Protein 9EZU (pdb70)

InterPro domains:
  IPR003598 Immunoglobulin subtype 2 [SM00408] (156-218)
  IPR003599 Immunoglobulin domain subtype [SM00409] (26-136)
  IPR003599 Immunoglobulin domain subtype [SM00409] (150-231)
  IPR007110 Immunoglobulin-like domain [PS50835] (21-131)
  IPR007110 Immunoglobulin-like domain [PS50835] (143-226)
  IPR013106 Immunoglobulin V-set domain [PF07686] (25-135)
  IPR013106 Immunoglobulin V-set domain [SM00406] (36-115)
  IPR013783 Immunoglobulin-like fold [G3DSA:2.60.40.10] (15-137)
  IPR013783 Immunoglobulin-like fold [G3DSA:2.60.40.10] (152-238)
  IPR036179 Immunoglobulin-like domain superfamily [SSF48726] (23-136)
  IPR036179 Immunoglobulin-like domain superfamily [SSF48726] (143-223)
  IPR039939 V-set and immunoglobulin domain-containing protein 4 [PTHR15466] (1-389)
  IPR039944 VSIG4, immunoglobulin variable (IgV)-like domain [cd16089] (21-137)

Sequence (246 aa):
RPILEVPESVTGPWKKGDVNLPCTYDPLQGYTQVLVKWLVQRRGSSDPVTIFLRDSSGDHIQQQAKYQGRLHHVSHKVPGDVSLQLSTLEMMDDRRSHYTCEVTWQTPDGNQVVRDKIITELRRVQQKQQVQLVESGGGLVQAGGSLRLSCAASGRTFSSYGMGWFRQAPGKEREEFVAAIGPFGYETYYADSVKGRFTISRDDNAKNTVYLQMNSLKKPEDTAVYYCAAGRWNRRYGFEDQDNFDYWGQGTQVTVSSAAA

B-factor: mean 20.05, std 13.1, range [8.17, 149.26]

Secondary structure (P-SEA, 3-state):
ccbbbbcccccccccccccbbbbbbbcccccccbbbbbbbcccbbbbcccccccccccccccccccbbbbccccccbbbbbcccccccbbbbbbbbbbbccccbbbbbbbbbbbbbcc/cbbbbbcccccccccbbbbbbbbbcccccccbbbbbbbbccccccccccccccccbbbbbcccccccbbbbbbccccbbbbbccccccccccbbbbbccccccccccccccccccccbbbbbbbcccc

Organism: Homo sapiens (NCBI:txid9606)

GO terms:
  GO:0005515 protein binding (F, IPI)
  GO:0001851 complement component C3b binding (F, IPI)
  GO:0032991 protein-containing complex (C, IPI)
  GO:0045957 negative regulation of complement activation, alternative pathway (P, IPI)

Radius of gyration: 20.17 Å; Cα contacts (8 Å, |Δi|>4): 663; chains: 2; bounding box: 55×33×58 Å

Solvent-accessible surface area: 11687 Å² total; per-residue (Å²): 177,5,39,0,95,7,48,64,42,19,58,2,76,129,91,20,97,15,68,0,44,0,48,19,118,83,42,180,23,63,85,64,48,51,0,56,0,4,0,18,105,62,53,85,24,45,33,0,4,30,30,43,129,84,30,73,70,46,80,67,96,64,1,120,60,22,8,122,6,30,128,177,90,112,5,41,4,6,0,59,1,34,69,0,48,89,89,0,109,22,42,0,2,0,8,0,7,4,66,23,125,125,41,86,96,24,32,31,1,5,3,0,63,0,86,1,95,121,206,37,106,9,64,8,59,37,31,31,99,23,83,40,62,27,54,27,140,0,18,0,46,7,54,51,102,91,4,41,33,6,0,5,0,0,0,17,56,36,125,85,139,152,66,86,17,0,0,0,15,2,12,25,33,222,45,61,55,46,21,126,64,0,108,87,37,5,74,4,48,50,56,60,97,132,39,18,2,44,0,58,0,60,60,2,78,72,128,0,49,5,40,0,41,0,0,0,0,30,0,1,73,76,12,27,98,20,54,80,1,9,70,54,71,8,114,11,21,90,0,51,7,31,96,68,81,90

Foldseek 3Di:
DWAWDWDQEDEDEAQFKDKTWIFTDDDPQWAWAKKFKFFDDDPDTHTQWIQGPVGIDGDDVVQPPFWDFDDPDPGTGMIMGGGDHQVVFTKMKIKIWTAGPVGDIDMYMDIYTYGYHD/DWAWAKDWADEAAAQAKIKIKIQIDDDQQLQKKKFKWWAAPPGDIFGAKIAFNDDTDIDGDPVQPPAWDWDDDRVRNMIMIIGGNDDQVVWTWMKMFIANDGHDDRGPPVRTDHMHDTDTHGYHNDHD

Structure (mmCIF, N/CA/C/O backbone):
data_9EZU
#
_entry.id   9EZU
#
_cell.length_a   50.651
_cell.length_b   51.404
_cell.length_c   89.649
_cell.angle_alpha   90.000
_cell.angle_beta   90.000
_cell.angle_gamma   90.000
#
_symmetry.space_group_name_H-M   'P 21 21 21'
#
loop_
_entity.id
_entity.type
_entity.pdbx_description
1 polymer 'V-set and immunoglobulin domain-containing protein 4'
2 polymer 'single-domain antibody VHH_h1'
3 non-polymer 'SULFATE ION'
4 water water
#
loop_
_atom_site.group_PDB
_atom_site.id
_atom_site.type_symbol
_atom_site.label_atom_id
_atom_site.label_alt_id
_atom_site.label_comp_id
_atom_site.label_asym_id
_atom_site.label_entity_id
_atom_site.label_seq_id
_atom_site.pdbx_PDB_ins_code
_atom_site.Cartn_x
_atom_site.Cartn_y
_atom_site.Cartn_z
_atom_site.occupancy
_atom_site.B_iso_or_equiv
_atom_site.auth_seq_id
_atom_site.auth_comp_id
_atom_site.auth_asym_id
_atom_site.auth_atom_id
_atom_site.pdbx_PDB_model_num
ATOM 1 N N . ARG A 1 1 ? -11.46754 -27.35645 12.40201 1.000 17.55446 1 ARG A N 1
ATOM 2 C CA . ARG A 1 1 ? -10.83296 -27.97432 11.22207 1.000 18.01745 1 ARG A CA 1
ATOM 3 C C . ARG A 1 1 ? -11.23408 -27.20781 9.98834 1.000 17.47840 1 ARG A C 1
ATOM 4 O O . ARG A 1 1 ? -12.28696 -26.55354 9.97417 1.000 17.39789 1 ARG A O 1
ATOM 12 N N . PRO A 1 2 ? -10.41403 -27.28251 8.93495 1.000 15.89497 2 PRO A N 1
ATOM 13 C CA . PRO A 1 2 ? -9.07703 -27.88651 8.88092 1.000 15.63785 2 PRO A CA 1
ATOM 14 C C . PRO A 1 2 ? -8.07938 -27.04676 9.62584 1.000 14.17021 2 PRO A C 1
ATOM 15 O O . PRO A 1 2 ? -8.31037 -25.87864 9.88980 1.000 15.81152 2 PRO A O 1
ATOM 19 N N . ILE A 1 3 ? -6.95123 -27.65586 9.97774 1.000 13.31829 3 ILE A N 1
ATOM 20 C CA . ILE A 1 3 ? -5.83634 -26.91441 10.54000 1.000 14.73968 3 ILE A CA 1
ATOM 21 C C . ILE A 1 3 ? -4.56392 -27.40010 9.85380 1.000 12.92650 3 ILE A C 1
ATOM 22 O O . ILE A 1 3 ? -4.48382 -28.51104 9.33701 1.000 14.79402 3 ILE A O 1
ATOM 27 N N . LEU A 1 4 ? -3.57749 -26.54942 9.83417 1.000 10.41948 4 LEU A N 1
ATOM 28 C CA . LEU A 1 4 ? -2.25764 -26.85180 9.27192 1.000 9.77092 4 LEU A CA 1
ATOM 29 C C . LEU A 1 4 ? -1.34349 -27.38659 10.36142 1.000 9.93280 4 LEU A C 1
ATOM 30 O O . LEU A 1 4 ? -1.40600 -26.94274 11.52032 1.000 12.16288 4 LEU A O 1
ATOM 35 N N . GLU A 1 5 ? -0.44310 -28.28465 9.97942 1.000 9.85252 5 GLU A N 1
ATOM 36 C CA . GLU A 1 5 ? 0.57616 -28.83649 10.86058 1.000 11.02699 5 GLU A CA 1
ATOM 37 C C . GLU A 1 5 ? 1.92245 -28.32934 10.37973 1.000 9.99210 5 GLU A C 1
ATOM 38 O O . GLU A 1 5 ? 2.39375 -28.71727 9.29805 1.000 10.51707 5 GLU A O 1
ATOM 44 N N . VAL A 1 6 ? 2.50713 -27.43332 11.15548 1.000 9.93169 6 VAL A N 1
ATOM 45 C CA . VAL A 1 6 ? 3.72501 -26.71276 10.81906 1.000 10.49520 6 VAL A CA 1
ATOM 46 C C . VAL A 1 6 ? 4.52178 -26.62518 12.11018 1.000 10.55410 6 VAL A C 1
ATOM 47 O O . VAL A 1 6 ? 3.96094 -26.19980 13.12690 1.000 11.57130 6 VAL A O 1
ATOM 51 N N . PRO A 1 7 ? 5.80282 -26.96804 12.13193 1.000 11.42439 7 PRO A N 1
ATOM 52 C CA . PRO A 1 7 ? 6.56522 -26.89993 13.39202 1.000 11.45056 7 PRO A CA 1
ATOM 53 C C . PRO A 1 7 ? 6.81869 -25.46236 13.83239 1.000 11.03968 7 PRO A C 1
ATOM 54 O O . PRO A 1 7 ? 6.88312 -24.55278 13.02244 1.000 11.07822 7 PRO A O 1
ATOM 58 N N . GLU A 1 8 ? 7.00683 -25.25949 15.13640 1.000 11.75566 8 GLU A N 1
ATOM 59 C CA . GLU A 1 8 ? 7.28207 -23.91699 15.63093 1.000 12.43895 8 GLU A CA 1
ATOM 60 C C . GLU A 1 8 ? 8.58189 -23.37207 15.07004 1.000 11.61007 8 GLU A C 1
ATOM 61 O O . GLU A 1 8 ? 8.68671 -22.16261 14.80473 1.000 11.35763 8 GLU A O 1
ATOM 67 N N . SER A 1 9 ? 9.59037 -24.21429 14.88905 1.000 10.96945 9 SER A N 1
ATOM 68 C CA . SER A 1 9 ? 10.84371 -23.72286 14.32210 1.000 12.04950 9 SER A CA 1
ATOM 69 C C . SER A 1 9 ? 11.56547 -24.83486 13.59013 1.000 11.75698 9 SER A C 1
ATOM 70 O O . SER A 1 9 ? 11.37704 -26.01645 13.88293 1.000 12.66437 9 SER A O 1
ATOM 73 N N . VAL A 1 10 ? 12.42513 -24.41986 12.66187 1.000 11.50547 10 VAL A N 1
ATOM 74 C CA . VAL A 1 10 ? 13.23334 -25.30567 11.83950 1.000 12.33918 10 VAL A CA 1
ATOM 75 C C . VAL A 1 10 ? 14.61247 -24.68396 11.71333 1.000 12.45706 10 VAL A C 1
ATOM 76 O O . VAL A 1 10 ? 14.75944 -23.46508 11.78758 1.000 12.97253 10 VAL A O 1
ATOM 80 N N . THR A 1 11 ? 15.61226 -25.51269 11.48411 1.000 12.51690 11 THR A N 1
ATOM 81 C CA . THR A 1 11 ? 16.96722 -25.04889 11.21931 1.000 13.19162 11 THR A CA 1
ATOM 82 C C . THR A 1 11 ? 17.43152 -25.54009 9.84975 1.000 12.57115 11 THR A C 1
ATOM 83 O O . THR A 1 11 ? 17.13642 -26.66951 9.43012 1.000 13.68999 11 THR A O 1
ATOM 87 N N . GLY A 1 12 ? 18.21467 -24.70626 9.16726 1.000 13.40869 12 GLY A N 1
ATOM 88 C CA . GLY A 1 12 ? 18.90435 -25.15802 7.98309 1.000 15.44857 12 GLY A CA 1
ATOM 89 C C . GLY A 1 12 ? 20.32435 -24.63094 7.99853 1.000 15.88958 12 GLY A C 1
ATOM 90 O O . GLY A 1 12 ? 20.59610 -23.58108 8.56870 1.000 15.11014 12 GLY A O 1
ATOM 91 N N . PRO A 1 13 ? 21.26728 -25.34029 7.38201 1.000 17.42078 13 PRO A N 1
ATOM 92 C CA . PRO A 1 13 ? 22.65150 -24.85190 7.33482 1.000 18.11629 13 PRO A CA 1
ATOM 93 C C . PRO A 1 13 ? 22.83983 -23.76536 6.28932 1.000 16.68499 13 PRO A C 1
ATOM 94 O O . PRO A 1 13 ? 22.26612 -23.81851 5.19788 1.000 15.57873 13 PRO A O 1
ATOM 98 N N . TRP A 1 14 ? 23.69940 -22.80999 6.61072 1.000 17.50225 14 TRP A N 1
ATOM 99 C CA . TRP A 1 14 ? 24.02810 -21.73794 5.68779 1.000 17.53949 14 TRP A CA 1
ATOM 100 C C . TRP A 1 14 ? 24.51882 -22.33894 4.37706 1.000 16.90584 14 TRP A C 1
ATOM 101 O O . TRP A 1 14 ? 25.34971 -23.24877 4.38517 1.000 17.55092 14 TRP A O 1
ATOM 112 N N A LYS A 1 15 ? 23.97929 -21.84827 3.26252 0.443 15.83245 15 LYS A N 1
ATOM 113 N N B LYS A 1 15 ? 23.96865 -21.85934 3.26382 0.557 16.06311 15 LYS A N 1
ATOM 114 C CA A LYS A 1 15 ? 24.25498 -22.29952 1.89841 0.443 15.84746 15 LYS A CA 1
ATOM 115 C CA B LYS A 1 15 ? 24.25828 -22.31550 1.90299 0.557 16.56701 15 LYS A CA 1
ATOM 116 C C A LYS A 1 15 ? 23.68135 -23.66658 1.56623 0.443 15.42485 15 LYS A C 1
ATOM 117 C C B LYS A 1 15 ? 23.78064 -23.72810 1.60362 0.557 16.14701 15 LYS A C 1
ATOM 118 O O A LYS A 1 15 ? 23.82414 -24.11898 0.41419 0.443 15.49935 15 LYS A O 1
ATOM 119 O O B LYS A 1 15 ? 24.10008 -24.27682 0.53252 0.557 17.02054 15 LYS A O 1
ATOM 130 N N . GLY A 1 16 ? 22.99564 -24.31129 2.50071 1.000 15.33139 16 GLY A N 1
ATOM 131 C CA . GLY A 1 16 ? 22.37810 -25.59246 2.26875 1.000 15.17460 16 GLY A CA 1
ATOM 132 C C . GLY A 1 16 ? 20.88496 -25.45034 2.11856 1.000 14.54154 16 GLY A C 1
ATOM 133 O O . GLY A 1 16 ? 20.37291 -24.40976 1.68771 1.000 14.28925 16 GLY A O 1
ATOM 134 N N . ASP A 1 17 ? 20.19749 -26.52854 2.41983 1.000 14.84411 17 ASP A N 1
ATOM 135 C CA . ASP A 1 17 ? 18.78705 -26.66526 2.10080 1.000 16.36597 17 ASP A CA 1
ATOM 136 C C . ASP A 1 17 ? 17.99293 -26.88516 3.38444 1.000 15.16351 17 ASP A C 1
ATOM 137 O O . ASP A 1 17 ? 18.53296 -27.36190 4.39931 1.000 15.64958 17 ASP A O 1
ATOM 142 N N . VAL A 1 18 ? 16.70425 -26.54582 3.33012 1.000 13.18945 18 VAL A N 1
ATOM 143 C CA . VAL A 1 18 ? 15.80464 -26.85491 4.44300 1.000 12.28999 18 VAL A CA 1
ATOM 144 C C . VAL A 1 18 ? 14.40459 -27.05763 3.89829 1.000 11.55065 18 VAL A C 1
ATOM 145 O O . VAL A 1 18 ? 14.01057 -26.45305 2.88435 1.000 12.69413 18 VAL A O 1
ATOM 149 N N . ASN A 1 19 ? 13.64285 -27.88912 4.60900 1.000 10.87648 19 ASN A N 1
ATOM 150 C CA . ASN A 1 19 ? 12.22852 -28.08022 4.37773 1.000 11.28385 19 ASN A CA 1
ATOM 151 C C . ASN A 1 19 ? 11.43438 -27.46063 5.52592 1.000 10.47162 19 ASN A C 1
ATOM 152 O O . ASN A 1 19 ? 11.74744 -27.69623 6.70275 1.000 11.10199 19 ASN A O 1
ATOM 157 N N . LEU A 1 20 ? 10.39880 -26.68188 5.17445 1.000 10.27474 20 LEU A N 1
ATOM 158 C CA . LEU A 1 20 ? 9.46890 -26.10423 6.15289 1.000 10.22541 20 LEU A CA 1
ATOM 159 C C . LEU A 1 20 ? 8.18270 -26.91442 5.99009 1.000 9.90126 20 LEU A C 1
ATOM 160 O O . LEU A 1 20 ? 7.41698 -26.68529 5.03270 1.000 9.87387 20 LEU A O 1
ATOM 165 N N . PRO A 1 21 ? 7.89839 -27.85949 6.88035 1.000 10.47378 21 PRO A N 1
ATOM 166 C CA . PRO A 1 21 ? 6.69215 -28.69445 6.71041 1.000 10.74836 21 PRO A CA 1
ATOM 167 C C . PRO A 1 21 ? 5.42056 -27.87226 6.82034 1.000 9.86043 21 PRO A C 1
ATOM 168 O O . PRO A 1 21 ? 5.29523 -27.00621 7.67583 1.000 10.19757 21 PRO A O 1
ATOM 172 N N . CYS A 1 22 ? 4.46700 -28.21437 5.96603 1.000 10.10843 22 CYS A N 1
ATOM 173 C CA . CYS A 1 22 ? 3.11860 -27.67748 6.09957 1.000 9.80417 22 CYS A CA 1
ATOM 174 C C . CYS A 1 22 ? 2.16560 -28.71640 5.51193 1.000 9.93475 22 CYS A C 1
ATOM 175 O O . CYS A 1 22 ? 2.11150 -28.91447 4.28188 1.000 10.58964 22 CYS A O 1
ATOM 178 N N . THR A 1 23 ? 1.45316 -29.40540 6.39734 1.000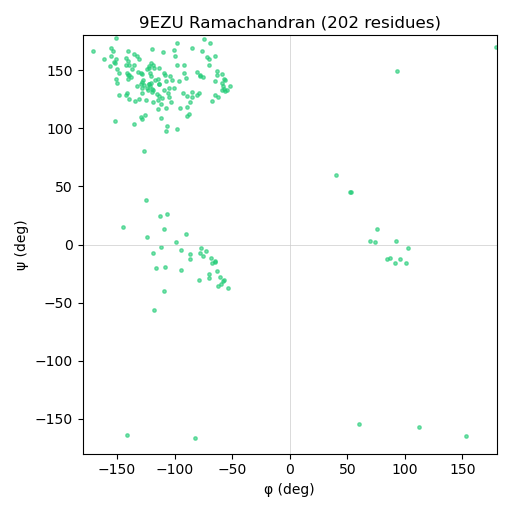 9.90348 23 THR A N 1
ATOM 179 C CA . THR A 1 23 ? 0.58215 -30.47816 6.00147 1.000 10.39072 23 THR A CA 1
ATOM 180 C C . THR A 1 23 ? -0.77820 -30.32466 6.63783 1.000 10.45709 23 THR A C 1
ATOM 181 O O . THR A 1 23 ? -0.93953 -29.62421 7.64667 1.000 10.69092 23 THR A O 1
ATOM 185 N N . TYR A 1 24 ? -1.76459 -30.98284 6.03026 1.000 10.36766 24 TYR A N 1
ATOM 186 C CA . TYR A 1 24 ? -3.11634 -30.98194 6.57782 1.000 10.81382 24 TYR A CA 1
ATOM 187 C C . TYR A 1 24 ? -3.83748 -32.22026 6.08943 1.000 12.15719 24 TYR A C 1
ATOM 188 O O . TYR A 1 24 ? -3.44690 -32.81551 5.08905 1.000 12.76358 24 TYR A O 1
ATOM 197 N N . ASP A 1 25 ? -4.92205 -32.54420 6.77204 1.000 13.68923 25 ASP A N 1
ATOM 198 C CA . ASP A 1 25 ? -5.75687 -33.66471 6.36044 1.000 16.51740 25 ASP A CA 1
ATOM 199 C C . ASP A 1 25 ? -6.81636 -33.18430 5.39139 1.000 16.03965 25 ASP A C 1
ATOM 200 O O . ASP A 1 25 ? -7.65131 -32.34508 5.76934 1.000 16.38953 25 ASP A O 1
ATOM 205 N N . PRO A 1 26 ? -6.82718 -33.67324 4.14839 1.000 16.03735 26 PRO A N 1
ATOM 206 C CA . PRO A 1 26 ? -7.87422 -33.24409 3.21994 1.000 17.13422 26 PRO A CA 1
ATOM 207 C C . PRO A 1 26 ? -9.25158 -33.57540 3.78240 1.000 17.93385 26 PRO A C 1
ATOM 208 O O . PRO A 1 26 ? -9.45294 -34.57511 4.47778 1.000 19.06879 26 PRO A O 1
ATOM 212 N N . LEU A 1 27 ? -10.21196 -32.70698 3.47367 1.000 18.13119 27 LEU A N 1
ATOM 213 C CA . LEU A 1 27 ? -11.57146 -32.77318 3.98069 1.000 19.86201 27 LEU A CA 1
ATOM 214 C C . LEU A 1 27 ? -12.52619 -32.80311 2.80692 1.000 19.47404 27 LEU A C 1
ATOM 215 O O . LEU A 1 27 ? -12.37870 -32.01624 1.86931 1.000 18.68969 27 LEU A O 1
ATOM 220 N N . GLN A 1 28 ? -13.50913 -33.68951 2.87350 1.000 21.05311 28 GLN A N 1
ATOM 221 C CA . GLN A 1 28 ? -14.47487 -33.80083 1.79584 1.000 22.11265 28 GLN A CA 1
ATOM 222 C C . GLN A 1 28 ? -15.14572 -32.46168 1.54587 1.000 22.12228 28 GLN A C 1
ATOM 223 O O . GLN A 1 28 ? -15.55372 -31.78559 2.49062 1.000 22.66270 28 GLN A O 1
ATOM 229 N N . GLY A 1 29 ? -15.20992 -32.07275 0.27555 1.000 21.62707 29 GLY A N 1
ATOM 230 C CA . GLY A 1 29 ? -15.84349 -30.84069 -0.13293 1.000 21.63187 29 GLY A CA 1
ATOM 231 C C . GLY A 1 29 ? -14.94715 -29.62477 -0.11206 1.000 20.36686 29 GLY A C 1
ATOM 232 O O . GLY A 1 29 ? -15.33971 -28.58760 -0.66227 1.000 21.71064 29 GLY A O 1
ATOM 233 N N . TYR A 1 30 ? -13.75512 -29.71550 0.47779 1.000 17.40610 30 TYR A N 1
ATOM 234 C CA . TYR A 1 30 ? -12.85387 -28.57133 0.61904 1.000 15.79505 30 TYR A CA 1
ATOM 235 C C . TYR A 1 30 ? -11.85046 -28.65923 -0.51561 1.000 14.60979 30 TYR A C 1
ATOM 236 O O . TYR A 1 30 ? -10.85824 -29.39035 -0.42818 1.000 15.84913 30 TYR A O 1
ATOM 245 N N . THR A 1 31 ? -12.08139 -27.89607 -1.57555 1.000 14.11471 31 THR A N 1
ATOM 246 C CA . THR A 1 31 ? -11.18113 -27.88455 -2.70903 1.000 13.19022 31 THR A CA 1
ATOM 247 C C . THR A 1 31 ? -10.08938 -26.86360 -2.44736 1.000 11.74893 31 THR A C 1
ATOM 248 O O . THR A 1 31 ? -10.38414 -25.68223 -2.23523 1.000 11.79622 31 THR A O 1
ATOM 252 N N . GLN A 1 32 ? -8.82581 -27.27581 -2.47532 1.000 11.84984 32 GLN A N 1
ATOM 253 C CA . GLN A 1 32 ? -7.72874 -26.32477 -2.31887 1.000 11.28120 32 GLN A CA 1
ATOM 254 C C . GLN A 1 32 ? -7.71267 -25.41842 -3.53889 1.000 11.40433 32 GLN A C 1
ATOM 255 O O . GLN A 1 32 ? -7.60506 -25.90298 -4.67443 1.000 13.46940 32 GLN A O 1
ATOM 261 N N . VAL A 1 33 ? -7.80943 -24.10726 -3.31515 1.000 11.15065 33 VAL A N 1
ATOM 262 C CA . VAL A 1 33 ? -7.79834 -23.14109 -4.40610 1.000 11.95689 33 VAL A CA 1
ATOM 263 C C . VAL A 1 33 ? -6.60543 -22.19974 -4.37077 1.000 12.04698 33 VAL A C 1
ATOM 264 O O . VAL A 1 33 ? -6.31787 -21.55193 -5.39132 1.000 14.16540 33 VAL A O 1
ATOM 268 N N . LEU A 1 34 ? -5.92553 -22.02701 -3.24161 1.000 11.28711 34 LEU A N 1
ATOM 269 C CA . LEU A 1 34 ? -4.76551 -21.15696 -3.17717 1.000 11.98664 34 LEU A CA 1
ATOM 270 C C . LEU A 1 34 ? -3.83404 -21.69502 -2.09556 1.000 10.87874 34 LEU A C 1
ATOM 271 O O . LEU A 1 34 ? -4.28718 -22.15301 -1.03746 1.000 11.29676 34 LEU A O 1
ATOM 276 N N . VAL A 1 35 ? -2.54310 -21.60892 -2.35626 1.000 10.43231 35 VAL A N 1
ATOM 277 C CA . VAL A 1 35 ? -1.52340 -21.77196 -1.31924 1.000 10.64105 35 VAL A CA 1
ATOM 278 C C . VAL A 1 35 ? -0.61083 -20.57518 -1.42332 1.000 10.28130 35 VAL A C 1
ATOM 279 O O . VAL A 1 35 ? -0.17269 -20.21469 -2.53544 1.000 11.14180 35 VAL A O 1
ATOM 283 N N . LYS A 1 36 ? -0.27449 -19.98206 -0.29051 1.000 9.41975 36 LYS A N 1
ATOM 284 C CA . LYS A 1 36 ? 0.77976 -19.00176 -0.22139 1.000 10.11848 36 LYS A CA 1
ATOM 285 C C . LYS A 1 36 ? 1.75637 -19.37962 0.86657 1.000 9.38561 36 LYS A C 1
ATOM 286 O O . LYS A 1 36 ? 1.37196 -19.89085 1.92596 1.000 10.62183 36 LYS A O 1
ATOM 292 N N . TRP A 1 37 ? 3.02360 -19.04624 0.63309 1.000 8.84772 37 TRP A N 1
ATOM 293 C CA . TRP A 1 37 ? 3.98247 -18.93649 1.70125 1.000 8.87808 37 TRP A CA 1
ATOM 294 C C . TRP A 1 37 ? 4.36444 -17.47058 1.79218 1.000 8.43961 37 TRP A C 1
ATOM 295 O O . TRP A 1 37 ? 4.56739 -16.80834 0.76847 1.000 9.30020 37 TRP A O 1
ATOM 306 N N . LEU A 1 38 ? 4.46732 -16.97715 3.02339 1.000 8.52708 38 LEU A N 1
ATOM 307 C CA . LEU A 1 38 ? 4.72087 -15.56985 3.28267 1.000 8.89765 38 LEU A CA 1
ATOM 308 C C . LEU A 1 38 ? 5.89380 -15.42664 4.24621 1.000 8.87217 38 LEU A C 1
ATOM 309 O O . LEU A 1 38 ? 6.11683 -16.29016 5.10620 1.000 10.99184 38 LEU A O 1
ATOM 314 N N . VAL A 1 39 ? 6.66138 -14.35604 4.09200 1.000 9.53587 39 VAL A N 1
ATOM 315 C CA . VAL A 1 39 ? 7.71913 -14.01799 5.02964 1.000 10.03936 39 VAL A CA 1
ATOM 316 C C . VAL A 1 39 ? 7.26876 -12.80780 5.82841 1.000 9.41981 39 VAL A C 1
ATOM 317 O O . VAL A 1 39 ? 6.65699 -11.87523 5.28922 1.000 10.47082 39 VAL A O 1
ATOM 321 N N . GLN A 1 40 ? 7.56742 -12.80072 7.12713 1.000 10.06472 40 GLN A N 1
ATOM 322 C CA . GLN A 1 40 ? 7.07056 -11.72935 7.96644 1.000 11.02740 40 GLN A CA 1
ATOM 323 C C . GLN A 1 40 ? 8.01795 -10.54435 7.92184 1.000 12.86614 40 GLN A C 1
ATOM 324 O O . GLN A 1 40 ? 9.20663 -10.68062 8.21213 1.000 14.43613 40 GLN A O 1
ATOM 330 N N A ARG A 1 41 ? 7.48992 -9.37249 7.55210 0.543 12.53363 41 ARG A N 1
ATOM 331 N N B ARG A 1 41 ? 7.48115 -9.37606 7.57502 0.457 13.31420 41 ARG A N 1
ATOM 332 C CA A ARG A 1 41 ? 8.24389 -8.10291 7.53608 0.543 13.51481 41 ARG A CA 1
ATOM 333 C CA B ARG A 1 41 ? 8.25829 -8.13170 7.54375 0.457 14.91282 41 ARG A CA 1
ATOM 334 C C A ARG A 1 41 ? 7.54722 -7.19721 8.54410 0.543 14.52788 41 ARG A C 1
ATOM 335 C C B ARG A 1 41 ? 7.58113 -7.18149 8.52764 0.457 15.35896 41 ARG A C 1
ATOM 336 O O A ARG A 1 41 ? 6.59173 -6.49330 8.20398 0.543 14.50493 41 ARG A O 1
ATOM 337 O O B ARG A 1 41 ? 6.69269 -6.41359 8.15269 0.457 15.65486 41 ARG A O 1
ATOM 352 N N . GLY A 1 42 ? 7.98403 -7.26275 9.79269 1.000 15.47021 42 GLY A N 1
ATOM 353 C CA . GLY A 1 42 ? 7.32369 -6.47808 10.82028 1.000 15.75804 42 GLY A CA 1
ATOM 354 C C . GLY A 1 42 ? 5.87799 -6.91914 10.97620 1.000 15.41153 42 GLY A C 1
ATOM 355 O O . GLY A 1 42 ? 5.58125 -8.10156 11.21127 1.000 15.40881 42 GLY A O 1
ATOM 356 N N A SER A 1 43 ? 4.93524 -5.98858 10.82111 0.528 15.89239 43 SER A N 1
ATOM 357 N N B SER A 1 43 ? 4.96151 -5.96947 10.80651 0.472 15.90996 43 SER A N 1
ATOM 358 C CA A SER A 1 43 ? 3.52288 -6.31798 10.93747 0.528 16.67218 43 SER A CA 1
ATOM 359 C CA B SER A 1 43 ? 3.53311 -6.20938 10.91540 0.472 16.50543 43 SER A CA 1
ATOM 360 C C A SER A 1 43 ? 2.97387 -7.00964 9.69921 0.528 15.90768 43 SER A C 1
ATOM 361 C C B SER A 1 43 ? 2.92944 -6.78711 9.64138 0.472 16.19380 43 SER A C 1
ATOM 362 O O A SER A 1 43 ? 1.86568 -7.56931 9.76235 0.528 16.02247 43 SER A O 1
ATOM 363 O O B SER A 1 43 ? 1.71592 -7.02127 9.60136 0.472 16.85979 43 SER A O 1
ATOM 368 N N . ASP A 1 44 ? 3.71470 -6.98474 8.58626 1.000 15.66074 44 ASP A N 1
ATOM 369 C CA . ASP A 1 44 ? 3.14827 -7.39531 7.31175 1.000 16.55055 44 ASP A CA 1
ATOM 370 C C . ASP A 1 44 ? 3.69763 -8.72199 6.83908 1.000 14.45266 44 ASP A C 1
ATOM 371 O O . ASP A 1 44 ? 4.90921 -8.84489 6.59921 1.000 15.45310 44 ASP A O 1
ATOM 376 N N . PRO A 1 45 ? 2.83570 -9.70709 6.59832 1.000 13.01663 45 PRO A N 1
ATOM 377 C CA . PRO A 1 45 ? 3.27929 -10.89983 5.87043 1.000 12.15586 45 PRO A CA 1
ATOM 378 C C . PRO A 1 45 ? 3.33402 -10.60928 4.38298 1.000 12.52047 45 PRO A C 1
ATOM 379 O O . PRO A 1 45 ? 2.36717 -10.11260 3.80656 1.000 14.75050 45 PRO A O 1
ATOM 383 N N . VAL A 1 46 ? 4.46416 -10.95310 3.76451 1.000 10.44009 46 VAL A N 1
ATOM 384 C CA . VAL A 1 46 ? 4.71282 -10.65421 2.35809 1.000 10.46708 46 VAL A CA 1
ATOM 385 C C . VAL A 1 46 ? 4.79792 -11.97278 1.59770 1.000 9.97541 46 VAL A C 1
ATOM 386 O O . VAL A 1 46 ? 5.59725 -12.84718 1.92930 1.000 9.73859 46 VAL A O 1
ATOM 390 N N . THR A 1 47 ? 3.97505 -12.12217 0.55326 1.000 10.03578 47 THR A N 1
ATOM 391 C CA . THR A 1 47 ? 3.94508 -13.36852 -0.20628 1.000 9.56040 47 THR A CA 1
ATOM 392 C C . THR A 1 47 ? 5.27871 -13.59418 -0.90082 1.000 9.01401 47 THR A C 1
ATOM 393 O O . THR A 1 47 ? 5.76720 -12.74218 -1.64989 1.000 10.30022 47 THR A O 1
ATOM 397 N N . ILE A 1 48 ? 5.84932 -14.79548 -0.70837 1.000 9.21567 48 ILE A N 1
ATOM 398 C CA . ILE A 1 48 ? 7.04146 -15.21873 -1.44433 1.000 9.75247 48 ILE A CA 1
ATOM 399 C C . ILE A 1 48 ? 6.73259 -16.29307 -2.47021 1.000 9.90631 48 ILE A C 1
ATOM 400 O O . ILE A 1 48 ? 7.53367 -16.49709 -3.40225 1.000 10.45719 48 ILE A O 1
ATOM 405 N N . PHE A 1 49 ? 5.60909 -16.98809 -2.32416 1.000 10.41806 49 PHE A N 1
ATOM 406 C CA . PHE A 1 49 ? 5.24146 -18.08250 -3.20425 1.000 11.02778 49 PHE A CA 1
ATOM 407 C C . PHE A 1 49 ? 3.73121 -18.12763 -3.25740 1.000 10.57215 49 PHE A C 1
ATOM 408 O O . PHE A 1 49 ? 3.05503 -17.99322 -2.21991 1.000 10.24865 49 PHE A O 1
ATOM 416 N N . LEU A 1 50 ? 3.20402 -18.36791 -4.46646 1.000 10.84668 50 LEU A N 1
ATOM 417 C CA . LEU A 1 50 ? 1.78074 -18.56482 -4.72413 1.000 12.73940 50 LEU A CA 1
ATOM 418 C C . LEU A 1 50 ? 1.56429 -19.78871 -5.59337 1.000 11.93743 50 LEU A C 1
ATOM 419 O O . LEU A 1 50 ? 2.26885 -19.94853 -6.60668 1.000 12.82814 50 LEU A O 1
ATOM 424 N N . ARG A 1 51 ? 0.56591 -20.61060 -5.24636 1.000 11.18005 51 ARG A N 1
ATOM 425 C CA . ARG A 1 51 ? 0.07751 -21.68346 -6.10137 1.000 11.69161 51 ARG A CA 1
ATOM 426 C C . ARG A 1 51 ? -1.41251 -21.48014 -6.29116 1.000 12.71344 51 ARG A C 1
ATOM 427 O O . ARG A 1 51 ? -2.17028 -21.44146 -5.30441 1.000 13.15112 51 ARG A O 1
ATOM 435 N N . ASP A 1 52 ? -1.83329 -21.39819 -7.54445 1.000 13.90816 52 ASP A N 1
ATOM 436 C CA . ASP A 1 52 ? -3.24393 -21.33089 -7.86452 1.000 16.49719 52 ASP A CA 1
ATOM 437 C C . ASP A 1 52 ? -3.46976 -22.16786 -9.12258 1.000 16.96379 52 ASP A C 1
ATOM 438 O O . ASP A 1 52 ? -2.61377 -22.95669 -9.53701 1.000 15.23874 52 ASP A O 1
ATOM 443 N N . SER A 1 53 ? -4.62306 -21.97380 -9.76074 1.000 18.50971 53 SER A N 1
ATOM 444 C CA . SER A 1 53 ? -4.94327 -22.77766 -10.92749 1.000 20.74300 53 SER A CA 1
ATOM 445 C C . SER A 1 53 ? -4.04091 -22.46515 -12.12071 1.000 19.86480 53 SER A C 1
ATOM 446 O O . SER A 1 53 ? -4.06582 -23.22122 -13.11093 1.000 20.80742 53 SER A O 1
ATOM 449 N N . SER A 1 54 ? -3.26259 -21.38613 -12.07171 1.000 18.50921 54 SER A N 1
ATOM 450 C CA . SER A 1 54 ? -2.28241 -21.07949 -13.10754 1.000 18.19899 54 SER A CA 1
ATOM 451 C C . SER A 1 54 ? -0.93301 -21.74393 -12.87388 1.000 17.10599 54 SER A C 1
ATOM 452 O O . SER A 1 54 ? -0.03745 -21.61955 -13.72580 1.000 19.01414 54 SER A O 1
ATOM 455 N N . GLY A 1 55 ? -0.73284 -22.37465 -11.71925 1.000 15.37921 55 GLY A N 1
ATOM 456 C CA . GLY A 1 55 ? 0.53377 -22.99093 -11.38315 1.000 14.90619 55 GLY A CA 1
ATOM 457 C C . GLY A 1 55 ? 1.23941 -22.27757 -10.23709 1.000 12.93713 55 GLY A C 1
ATOM 458 O O . GLY A 1 55 ? 0.62228 -21.60087 -9.42253 1.000 13.34559 55 GLY A O 1
ATOM 459 N N . ASP A 1 56 ? 2.56962 -22.46397 -10.18152 1.000 13.27749 56 ASP A N 1
ATOM 460 C CA . ASP A 1 56 ? 3.40777 -21.99975 -9.07938 1.000 13.08358 56 ASP A CA 1
ATOM 461 C C . ASP A 1 56 ? 4.15731 -20.73869 -9.49188 1.000 13.06670 56 ASP A C 1
ATOM 462 O O . ASP A 1 56 ? 4.67978 -20.65441 -10.60985 1.000 14.28019 56 ASP A O 1
ATOM 467 N N . HIS A 1 57 ? 4.28454 -19.79402 -8.55348 1.000 12.50584 57 HIS A N 1
ATOM 468 C CA . HIS A 1 57 ? 4.91308 -18.50805 -8.80231 1.000 13.31642 57 HIS A CA 1
ATOM 469 C C . HIS A 1 57 ? 5.72818 -18.03730 -7.60855 1.000 12.62083 57 HIS A C 1
ATOM 470 O O . HIS A 1 57 ? 5.22569 -17.98474 -6.48106 1.000 13.96513 57 HIS A O 1
ATOM 477 N N . ILE A 1 58 ? 6.97150 -17.67311 -7.84711 1.000 12.39760 58 ILE A N 1
ATOM 478 C CA . ILE A 1 58 ? 7.80518 -17.07177 -6.81372 1.000 12.55649 58 ILE A CA 1
ATOM 479 C C . ILE A 1 58 ? 7.64607 -15.56046 -6.90405 1.000 13.33464 58 ILE A C 1
ATOM 480 O O . ILE A 1 58 ? 7.82480 -14.96226 -7.96919 1.000 16.01459 58 ILE A O 1
ATOM 485 N N A GLN A 1 59 ? 7.35389 -14.93032 -5.75771 0.721 11.57391 59 GLN A N 1
ATOM 486 N N B GLN A 1 59 ? 7.34168 -14.92333 -5.77049 0.279 13.00945 59 GLN A N 1
ATOM 487 C CA A GLN A 1 59 ? 6.81413 -13.57959 -5.68575 0.721 12.16118 59 GLN A CA 1
ATOM 488 C CA B GLN A 1 59 ? 6.85961 -13.54452 -5.76077 0.279 13.69032 59 GLN A CA 1
ATOM 489 C C A GLN A 1 59 ? 7.76636 -12.55247 -5.09320 0.721 12.61156 59 GLN A C 1
ATOM 490 C C B GLN A 1 59 ? 7.71336 -12.57349 -4.95580 0.279 12.95703 59 GLN A C 1
ATOM 491 O O A GLN A 1 59 ? 7.44109 -11.35429 -5.09553 0.721 13.41726 59 GLN A O 1
ATOM 492 O O B GLN A 1 59 ? 7.26509 -11.45300 -4.67157 0.279 12.87842 59 GLN A O 1
ATOM 503 N N . GLN A 1 60 ? 8.92508 -12.96728 -4.58685 1.000 12.63647 60 GLN A N 1
ATOM 504 C CA . GLN A 1 60 ? 9.97026 -12.05264 -4.12286 1.000 12.45126 60 GLN A CA 1
ATOM 505 C C . GLN A 1 60 ? 11.27603 -12.50278 -4.77367 1.000 12.49468 60 GLN A C 1
ATOM 506 O O . GLN A 1 60 ? 11.63249 -13.68748 -4.68874 1.000 12.06126 60 GLN A O 1
ATOM 512 N N . ALA A 1 61 ? 12.01766 -11.54851 -5.38171 1.000 13.27929 61 ALA A N 1
ATOM 513 C CA . ALA A 1 61 ? 13.16188 -11.88349 -6.22848 1.000 13.59450 61 ALA A CA 1
ATOM 514 C C . ALA A 1 61 ? 14.25547 -12.64845 -5.50330 1.000 12.61443 61 ALA A C 1
ATOM 515 O O . ALA A 1 61 ? 14.94241 -13.47222 -6.11850 1.000 13.17927 61 ALA A O 1
ATOM 517 N N . LYS A 1 62 ? 14.47786 -12.36507 -4.20907 1.000 12.66121 62 LYS A N 1
ATOM 518 C CA . LYS A 1 62 ? 15.58486 -13.01324 -3.51663 1.000 13.23589 62 LYS A CA 1
ATOM 519 C C . LYS A 1 62 ? 15.39074 -14.51088 -3.39157 1.000 12.28797 62 LYS A C 1
ATOM 520 O O . LYS A 1 62 ? 16.35520 -15.18373 -3.03655 1.000 13.70872 62 LYS A O 1
ATOM 526 N N . TYR A 1 63 ? 14.18162 -15.03404 -3.61995 1.000 12.41023 63 TYR A N 1
ATOM 527 C CA . TYR A 1 63 ? 13.95066 -16.47658 -3.57288 1.000 12.24681 63 TYR A CA 1
ATOM 528 C C . TYR A 1 63 ? 13.94018 -17.14466 -4.94015 1.000 12.81791 63 TYR A C 1
ATOM 529 O O . TYR A 1 63 ? 13.76360 -18.36858 -5.03488 1.000 13.03486 63 TYR A O 1
ATOM 538 N N . GLN A 1 64 ? 14.17446 -16.38877 -6.00612 1.000 13.37489 64 GLN A N 1
ATOM 539 C CA . GLN A 1 64 ? 14.12682 -16.95332 -7.35163 1.000 15.68846 64 GLN A CA 1
ATOM 540 C C . GLN A 1 64 ? 15.13565 -18.08686 -7.48935 1.000 14.92674 64 GLN A C 1
ATOM 541 O O . GLN A 1 64 ? 16.29456 -17.97038 -7.06533 1.000 15.23664 64 GLN A O 1
ATOM 547 N N . GLY A 1 65 ? 14.67471 -19.20601 -8.05546 1.000 14.97088 65 GLY A N 1
ATOM 548 C CA . GLY A 1 65 ? 15.51712 -20.36998 -8.25456 1.000 16.62037 65 GLY A CA 1
ATOM 549 C C . GLY A 1 65 ? 15.82767 -21.16844 -7.01201 1.000 17.52925 65 GLY A C 1
ATOM 550 O O . GLY A 1 65 ? 16.54452 -22.17063 -7.12378 1.000 20.44011 65 GLY A O 1
ATOM 551 N N . ARG A 1 66 ? 15.29338 -20.78780 -5.84051 1.000 15.86268 66 ARG A N 1
ATOM 552 C CA . ARG A 1 66 ? 15.67975 -21.37246 -4.56376 1.000 16.15245 66 ARG A CA 1
ATOM 553 C C . ARG A 1 66 ? 14.49577 -21.93529 -3.82328 1.000 14.70218 66 ARG A C 1
ATOM 554 O O . ARG A 1 66 ? 14.65557 -22.31060 -2.67209 1.000 15.81030 66 ARG A O 1
ATOM 562 N N . LEU A 1 67 ? 13.31794 -21.97196 -4.42229 1.000 13.46557 67 LEU A N 1
ATOM 563 C CA . LEU A 1 67 ? 12.10919 -22.29114 -3.69447 1.000 13.37013 67 LEU A CA 1
ATOM 564 C C . LEU A 1 67 ? 11.26487 -23.28471 -4.47796 1.000 13.30973 67 LEU A C 1
ATOM 565 O O . LEU A 1 67 ? 11.00334 -23.09350 -5.66560 1.000 14.51369 67 LEU A O 1
ATOM 570 N N A HIS A 1 68 ? 10.86783 -24.35111 -3.81747 0.671 12.49230 68 HIS A N 1
ATOM 571 N N B HIS A 1 68 ? 10.83080 -24.34281 -3.80666 0.329 13.24671 68 HIS A N 1
ATOM 572 C CA A HIS A 1 68 ? 9.94864 -25.34211 -4.37030 0.671 13.88955 68 HIS A CA 1
ATOM 573 C CA B HIS A 1 68 ? 9.97789 -25.36928 -4.39902 0.329 14.42042 68 HIS A CA 1
ATOM 574 C C A HIS A 1 68 ? 8.90258 -25.60548 -3.31274 0.671 13.25608 68 HIS A C 1
ATOM 575 C C B HIS A 1 68 ? 8.97721 -25.79431 -3.34357 0.329 14.23375 68 HIS A C 1
ATOM 576 O O A HIS A 1 68 ? 9.17548 -25.46683 -2.12128 0.671 13.72904 68 HIS A O 1
ATOM 577 O O B HIS A 1 68 ? 9.35472 -25.96375 -2.18117 0.329 15.24953 68 HIS A O 1
ATOM 590 N N . VAL A 1 69 ? 7.72143 -25.99957 -3.74477 1.000 13.19800 69 VAL A N 1
ATOM 591 C CA . VAL A 1 69 ? 6.65895 -26.36245 -2.81264 1.000 13.50058 69 VAL A CA 1
ATOM 592 C C . VAL A 1 69 ? 6.12147 -27.71295 -3.25066 1.000 13.70555 69 VAL A C 1
ATOM 593 O O . VAL A 1 69 ? 5.84132 -27.92795 -4.43335 1.000 15.18560 69 VAL A O 1
ATOM 597 N N . SER A 1 70 ? 5.99715 -28.62910 -2.30037 1.000 12.97721 70 SER A N 1
ATOM 598 C CA . SER A 1 70 ? 5.52742 -29.97750 -2.58582 1.000 14.10155 70 SER A CA 1
ATOM 599 C C . SER A 1 70 ? 4.16653 -29.95267 -3.27468 1.000 15.30591 70 SER A C 1
ATOM 600 O O . SER A 1 70 ? 3.28912 -29.14330 -2.95276 1.000 14.88004 70 SER A O 1
ATOM 603 N N . HIS A 1 71 ? 3.99955 -30.86165 -4.22252 1.000 17.88238 71 HIS A N 1
ATOM 604 C CA . HIS A 1 71 ? 2.72244 -30.96148 -4.91976 1.000 22.04120 71 HIS A CA 1
ATOM 605 C C . HIS A 1 71 ? 2.33672 -32.40095 -5.29148 1.000 23.53748 71 HIS A C 1
ATOM 606 O O . HIS A 1 71 ? 1.39722 -32.60508 -6.05687 1.000 26.41241 71 HIS A O 1
ATOM 613 N N . LYS A 1 72 ? 2.96465 -33.41357 -4.72433 1.000 22.55850 72 LYS A N 1
ATOM 614 C CA . LYS A 1 72 ? 2.62092 -34.77164 -5.13563 1.000 24.27910 72 LYS A CA 1
ATOM 615 C C . LYS A 1 72 ? 1.33625 -35.28322 -4.50899 1.000 21.67719 72 LYS A C 1
ATOM 616 O O . LYS A 1 72 ? 0.64840 -36.11023 -5.12325 1.000 21.85449 72 LYS A O 1
ATOM 622 N N . VAL A 1 73 ? 0.99668 -34.83746 -3.30846 1.000 21.56743 73 VAL A N 1
ATOM 623 C CA . VAL A 1 73 ? -0.15714 -35.45966 -2.67820 1.000 22.74154 73 VAL A CA 1
ATOM 624 C C . VAL A 1 73 ? -1.00566 -34.39148 -2.02954 1.000 20.22345 73 VAL A C 1
ATOM 625 O O . VAL A 1 73 ? -0.49729 -33.35576 -1.53125 1.000 20.01417 73 VAL A O 1
ATOM 629 N N . PRO A 1 74 ? -2.30607 -34.55484 -2.05910 1.000 20.19985 74 PRO A N 1
ATOM 630 C CA . PRO A 1 74 ? -3.15152 -33.59246 -1.36766 1.000 18.48002 74 PRO A CA 1
ATOM 631 C C . PRO A 1 74 ? -2.78490 -33.52187 0.10829 1.000 14.93473 74 PRO A C 1
ATOM 632 O O . PRO A 1 74 ? -2.55663 -34.52660 0.77173 1.000 15.64414 74 PRO A O 1
ATOM 636 N N . GLY A 1 75 ? -2.72990 -32.30704 0.60875 1.000 13.18502 75 GLY A N 1
ATOM 637 C CA . GLY A 1 75 ? -2.43813 -32.10880 2.00524 1.000 12.78789 75 GLY A CA 1
ATOM 638 C C . GLY A 1 75 ? -0.99834 -31.90821 2.37700 1.000 12.0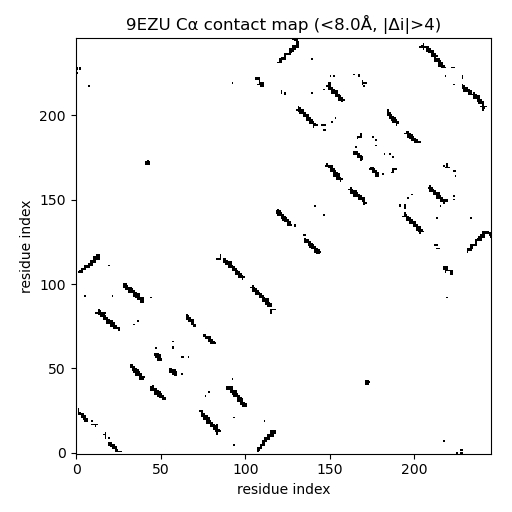5335 75 GLY A C 1
ATOM 639 O O . GLY A 1 75 ? -0.69188 -31.83144 3.57370 1.000 14.11057 75 GLY A O 1
ATOM 640 N N . ASP A 1 76 ? -0.09658 -31.86644 1.42477 1.000 11.42983 76 ASP A N 1
ATOM 641 C CA . ASP A 1 76 ? 1.30345 -31.56771 1.72541 1.000 11.95592 76 ASP A CA 1
ATOM 642 C C . ASP A 1 76 ? 1.75125 -30.44245 0.81334 1.000 11.34633 76 ASP A C 1
ATOM 643 O O . ASP A 1 76 ? 1.92167 -30.65685 -0.40043 1.000 11.95413 76 ASP A O 1
ATOM 648 N N . VAL A 1 77 ? 1.92506 -29.25151 1.41877 1.000 10.28520 77 VAL A N 1
ATOM 649 C CA . VAL A 1 77 ? 2.35305 -28.05474 0.69278 1.000 10.59811 77 VAL A CA 1
ATOM 650 C C . VAL A 1 77 ? 3.60298 -27.48531 1.35176 1.000 9.99526 77 VAL A C 1
ATOM 651 O O . VAL A 1 77 ? 3.83066 -26.27485 1.42242 1.000 10.28704 77 VAL A O 1
ATOM 655 N N . SER A 1 78 ? 4.47983 -28.39335 1.78657 1.000 10.45710 78 SER A N 1
ATOM 656 C CA . SER A 1 78 ? 5.72989 -28.00728 2.43618 1.000 10.55661 78 SER A CA 1
ATOM 657 C C . SER A 1 78 ? 6.63160 -27.21608 1.48261 1.000 10.31297 78 SER A C 1
ATOM 658 O O . SER A 1 78 ? 6.63923 -27.44137 0.26885 1.000 10.92363 78 SER A O 1
ATOM 661 N N . LEU A 1 79 ? 7.41357 -26.31181 2.05804 1.000 10.29912 79 LEU A N 1
ATOM 662 C CA . LEU A 1 79 ? 8.29293 -25.42798 1.30701 1.000 10.36090 79 LEU A CA 1
ATOM 663 C C . LEU A 1 79 ? 9.73440 -25.87556 1.44630 1.000 10.63848 79 LEU A C 1
ATOM 664 O O . LEU A 1 79 ? 10.23272 -26.03731 2.55423 1.000 11.55178 79 LEU A O 1
ATOM 669 N N . GLN A 1 80 ? 10.42651 -25.99256 0.31320 1.000 11.09961 80 GLN A N 1
ATOM 670 C CA . GLN A 1 80 ? 11.85175 -26.31952 0.31075 1.000 12.69500 80 GLN A CA 1
ATOM 671 C C . GLN A 1 80 ? 12.61369 -25.10552 -0.15106 1.000 12.29784 80 GLN A C 1
ATOM 672 O O . GLN A 1 80 ? 12.34628 -24.57137 -1.23544 1.000 13.47845 80 GLN A O 1
ATOM 678 N N . LEU A 1 81 ? 13.58519 -24.68282 0.64738 1.000 12.13266 81 LEU A N 1
ATOM 679 C CA . LEU A 1 81 ? 14.46267 -23.57680 0.32083 1.000 13.74038 81 LEU A CA 1
ATOM 680 C C . LEU A 1 81 ? 15.87523 -24.12430 0.12407 1.000 14.42122 81 LEU A C 1
ATOM 681 O O . LEU A 1 81 ? 16.33849 -24.94643 0.91014 1.000 15.98056 81 LEU A O 1
ATOM 686 N N . SER A 1 82 ? 16.57017 -23.64532 -0.88924 1.000 13.96872 82 SER A N 1
ATOM 687 C CA . SER A 1 82 ? 17.93706 -24.03328 -1.16196 1.000 15.58767 82 SER A CA 1
ATOM 688 C C . SER A 1 82 ? 18.87985 -22.84122 -1.11684 1.000 14.81460 82 SER A C 1
ATOM 689 O O . SER A 1 82 ? 18.47451 -21.67677 -1.11200 1.000 14.53259 82 SER A O 1
ATOM 692 N N . THR A 1 83 ? 20.16298 -23.15636 -1.11593 1.000 15.80630 83 THR A N 1
ATOM 693 C CA . THR A 1 83 ? 21.25149 -22.18700 -0.98942 1.000 16.76669 83 THR A CA 1
ATOM 694 C C . THR A 1 83 ? 20.93197 -21.10476 0.03796 1.000 14.40902 83 THR A C 1
ATOM 695 O O . THR A 1 83 ? 20.89400 -19.90325 -0.25163 1.000 15.07773 83 THR A O 1
ATOM 699 N N . LEU A 1 84 ? 20.71201 -21.56520 1.26661 1.000 12.98071 84 LEU A N 1
ATOM 700 C CA . LEU A 1 84 ? 20.23700 -20.66733 2.30321 1.000 13.31312 84 LEU A CA 1
ATOM 701 C C . LEU A 1 84 ? 21.19084 -19.50963 2.52804 1.000 13.19173 84 LEU A C 1
ATOM 702 O O . LEU A 1 84 ? 22.40972 -19.66736 2.61738 1.000 14.69877 84 LEU A O 1
ATOM 707 N N . GLU A 1 85 ? 20.60431 -18.35169 2.70562 1.000 13.22852 85 GLU A N 1
ATOM 708 C CA . GLU A 1 85 ? 21.33196 -17.13256 3.02115 1.000 14.26091 85 GLU A CA 1
ATOM 709 C C . GLU A 1 85 ? 21.06829 -16.78960 4.48237 1.000 14.36804 85 GLU A C 1
ATOM 710 O O . GLU A 1 85 ? 20.04289 -17.15971 5.05723 1.000 13.98376 85 GLU A O 1
ATOM 716 N N A MET A 1 86 ? 22.00370 -16.05334 5.09642 0.515 15.74163 86 MET A N 1
ATOM 717 N N B MET A 1 86 ? 22.01099 -16.06763 5.09447 0.485 14.98407 86 MET A N 1
ATOM 718 C CA A MET A 1 86 ? 21.78200 -15.66638 6.48854 0.515 17.18572 86 MET A CA 1
ATOM 719 C CA B MET A 1 86 ? 21.79788 -15.64998 6.47650 0.485 15.65334 86 MET A CA 1
ATOM 720 C C A MET A 1 86 ? 20.49329 -14.85685 6.63328 0.515 15.92660 86 MET A C 1
ATOM 721 C C B MET A 1 86 ? 20.48438 -14.88346 6.61648 0.485 14.97995 86 MET A C 1
ATOM 722 O O A MET A 1 86 ? 19.77359 -14.98395 7.63745 0.515 16.35080 86 MET A O 1
ATOM 723 O O B MET A 1 86 ? 19.74130 -15.06532 7.59677 0.485 15.19596 86 MET A O 1
ATOM 732 N N . ASP A 1 87 ? 20.16911 -14.03599 5.62702 1.000 14.95390 87 ASP A N 1
ATOM 733 C CA . ASP A 1 87 ? 18.99617 -13.18643 5.68842 1.000 15.59435 87 ASP A CA 1
ATOM 734 C C . ASP A 1 87 ? 17.72252 -13.94369 5.37198 1.000 13.49267 87 ASP A C 1
ATOM 735 O O . ASP A 1 87 ? 16.64683 -13.33581 5.39401 1.000 14.13694 87 ASP A O 1
ATOM 740 N N . ASP A 1 88 ? 17.79360 -15.26257 5.14875 1.000 12.39136 88 ASP A N 1
ATOM 741 C CA . ASP A 1 88 ? 16.58230 -16.06256 5.07888 1.000 11.92699 88 ASP A CA 1
ATOM 742 C C . ASP A 1 88 ? 15.99953 -16.33736 6.46715 1.000 12.17968 88 ASP A C 1
ATOM 743 O O . ASP A 1 88 ? 14.86242 -16.78391 6.55265 1.000 12.22760 88 ASP A O 1
ATOM 748 N N A ARG A 1 89 ? 16.73956 -16.09313 7.54361 0.435 12.45389 89 ARG A N 1
ATOM 749 N N C ARG A 1 89 ? 16.76548 -16.14937 7.54272 0.565 13.59969 89 ARG A N 1
ATOM 750 C CA A ARG A 1 89 ? 16.18710 -16.23144 8.88950 0.435 12.28122 89 ARG A CA 1
ATOM 751 C CA C ARG A 1 89 ? 16.17753 -16.25589 8.87259 0.565 14.63442 89 ARG A CA 1
ATOM 752 C C A ARG A 1 89 ? 15.01919 -15.27527 9.07735 0.435 12.41562 89 ARG A C 1
ATOM 753 C C C ARG A 1 89 ? 14.98217 -15.32344 8.91532 0.565 12.78037 89 ARG A C 1
ATOM 754 O O A ARG A 1 89 ? 15.16774 -14.05611 8.95056 0.435 13.39272 89 ARG A O 1
ATOM 755 O O C ARG A 1 89 ? 15.05655 -14.18396 8.46241 0.565 12.57229 89 ARG A O 1
ATOM 770 N N . SER A 1 90 ? 13.86356 -15.82893 9.43486 1.000 11.63251 90 SER A N 1
ATOM 771 C CA . SER A 1 90 ? 12.61537 -15.07289 9.48238 1.000 11.86566 90 SER A CA 1
ATOM 772 C C . SER A 1 90 ? 11.49020 -15.96629 10.00030 1.000 10.77515 90 SER A C 1
ATOM 773 O O . SER A 1 90 ? 11.65852 -17.19178 10.09174 1.000 11.04713 90 SER A O 1
ATOM 776 N N . HIS A 1 91 ? 10.34055 -15.36823 10.32494 1.000 11.20107 91 HIS A N 1
ATOM 777 C CA . HIS A 1 91 ? 9.10209 -16.11890 10.45633 1.000 10.83182 91 HIS A CA 1
ATOM 778 C C . HIS A 1 91 ? 8.44990 -16.28604 9.09060 1.000 10.56059 91 HIS A C 1
ATOM 779 O O . HIS A 1 91 ? 8.30931 -15.31246 8.33943 1.000 13.83229 91 HIS A O 1
ATOM 786 N N . TYR A 1 92 ? 8.05402 -17.52117 8.77735 1.000 9.23813 92 TYR A N 1
ATOM 787 C CA . TYR A 1 92 ? 7.38737 -17.85876 7.53498 1.000 9.54577 92 TYR A CA 1
ATOM 788 C C . TYR A 1 92 ? 6.00113 -18.37574 7.87533 1.000 8.81361 92 TYR A C 1
ATOM 789 O O . TYR A 1 92 ? 5.83935 -19.12536 8.84121 1.000 10.33283 92 TYR A O 1
ATOM 798 N N . THR A 1 93 ? 5.02438 -18.00500 7.05242 1.000 8.25449 93 THR A N 1
ATOM 799 C CA . THR A 1 93 ? 3.65844 -18.44284 7.21599 1.000 8.30622 93 THR A CA 1
ATOM 800 C C . THR A 1 93 ? 3.23136 -19.30678 6.03100 1.000 8.20312 93 THR A C 1
ATOM 801 O O . THR A 1 93 ? 3.37679 -18.87590 4.87421 1.000 8.68365 93 THR A O 1
ATOM 805 N N . CYS A 1 94 ? 2.67303 -20.47425 6.32399 1.000 8.16579 94 CYS A N 1
ATOM 806 C CA . CYS A 1 94 ? 1.99378 -21.29972 5.33837 1.000 8.31472 94 CYS A CA 1
ATOM 807 C C . CYS A 1 94 ? 0.52503 -20.92268 5.40001 1.000 8.22722 94 CYS A C 1
ATOM 808 O O . CYS A 1 94 ? -0.06199 -20.90479 6.48293 1.000 8.76565 94 CYS A O 1
ATOM 811 N N . GLU A 1 95 ? -0.08577 -20.63930 4.23076 1.000 8.38843 95 GLU A N 1
ATOM 812 C CA . GLU A 1 95 ? -1.48065 -20.18853 4.18323 1.000 8.81438 95 GLU A CA 1
ATOM 813 C C . GLU A 1 95 ? -2.20105 -20.95766 3.07624 1.000 8.79574 95 GLU A C 1
ATOM 814 O O . GLU A 1 95 ? -1.81046 -20.86106 1.91109 1.000 10.67139 95 GLU A O 1
ATOM 820 N N . VAL A 1 96 ? -3.27910 -21.64288 3.41973 1.000 9.04615 96 VAL A N 1
ATOM 821 C CA . VAL A 1 96 ? -4.03309 -22.43665 2.46285 1.000 8.77349 96 VAL A CA 1
ATOM 822 C C . VAL A 1 96 ? -5.47018 -21.93545 2.46442 1.000 8.81129 96 VAL A C 1
ATOM 823 O O . VAL A 1 96 ? -6.05597 -21.67449 3.52244 1.000 9.57252 96 VAL A O 1
ATOM 827 N N . THR A 1 97 ? -6.04352 -21.83725 1.25466 1.000 9.26201 97 THR A N 1
ATOM 828 C CA . THR A 1 97 ? -7.45086 -21.45823 1.06483 1.000 9.61097 97 THR A CA 1
ATOM 829 C C . THR A 1 97 ? -8.16747 -22.60877 0.37826 1.000 9.96108 97 THR A C 1
ATOM 830 O O . THR A 1 97 ? -7.68005 -23.12021 -0.64425 1.000 10.71953 97 THR A O 1
ATOM 834 N N . TRP A 1 98 ? -9.32302 -22.96574 0.90005 1.000 10.43242 98 TRP A N 1
ATOM 835 C CA . TRP A 1 98 ? -10.19530 -23.95897 0.31235 1.000 10.16556 98 TRP A CA 1
ATOM 836 C C . TRP A 1 98 ? -11.50390 -23.29027 -0.05243 1.000 11.00333 98 TRP A C 1
ATOM 837 O O . TRP A 1 98 ? -11.93078 -22.31916 0.57947 1.000 11.94337 98 TRP A O 1
ATOM 848 N N . GLN A 1 99 ? -12.16413 -23.83869 -1.07192 1.000 11.04389 99 GLN A N 1
ATOM 849 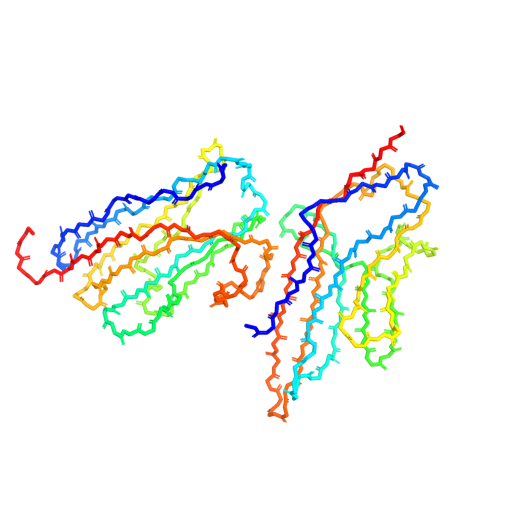C CA . GLN A 1 99 ? -13.50344 -23.42532 -1.45079 1.000 13.03685 99 GLN A CA 1
ATOM 850 C C . GLN A 1 99 ? -14.42791 -24.62341 -1.33883 1.000 14.40110 99 GLN A C 1
ATOM 851 O O . GLN A 1 99 ? -14.08853 -25.73593 -1.80052 1.000 14.46589 99 GLN A O 1
ATOM 857 N N . THR A 1 100 ? -15.59038 -24.43573 -0.73484 1.000 17.05332 100 THR A N 1
ATOM 858 C CA . THR A 1 100 ? -16.54817 -25.52933 -0.63497 1.000 20.07373 100 THR A CA 1
ATOM 859 C C . THR A 1 100 ? -17.58260 -25.39718 -1.74329 1.000 21.32999 100 THR A C 1
ATOM 860 O O . THR A 1 100 ? -17.57112 -24.44321 -2.52496 1.000 21.51997 100 THR A O 1
ATOM 864 N N . PRO A 1 101 ? -18.46121 -26.37459 -1.89471 1.000 23.31089 101 PRO A N 1
ATOM 865 C CA . PRO A 1 101 ? -19.32882 -26.35731 -3.08361 1.000 24.78278 101 PRO A CA 1
ATOM 866 C C . PRO A 1 101 ? -20.22266 -25.13003 -3.18535 1.000 26.60914 101 PRO A C 1
ATOM 867 O O . PRO A 1 101 ? -20.59519 -24.74900 -4.30678 1.000 28.01115 101 PRO A O 1
ATOM 871 N N . ASP A 1 102 ? -20.60331 -24.51438 -2.06096 1.000 26.25133 102 ASP A N 1
ATOM 872 C CA . ASP A 1 102 ? -21.44056 -23.31637 -2.05516 1.000 27.14266 102 ASP A CA 1
ATOM 873 C C . ASP A 1 102 ? -20.67651 -22.03889 -2.41515 1.000 25.83766 102 ASP A C 1
ATOM 874 O O . ASP A 1 102 ? -21.29161 -20.97014 -2.51786 1.000 27.10581 102 ASP A O 1
ATOM 879 N N . GLY A 1 103 ? -19.37220 -22.11920 -2.61992 1.000 23.61790 103 GLY A N 1
ATOM 880 C CA . GLY A 1 103 ? -18.56582 -20.98373 -2.97062 1.000 22.44913 103 GLY A CA 1
ATOM 881 C C . GLY A 1 103 ? -17.87633 -20.31758 -1.79394 1.000 20.13620 103 GLY A C 1
ATOM 882 O O . GLY A 1 103 ? -16.95688 -19.51505 -2.02165 1.000 20.75894 103 GLY A O 1
ATOM 883 N N . ASN A 1 104 ? -18.25591 -20.66264 -0.55028 1.000 19.02059 104 ASN A N 1
ATOM 884 C CA . ASN A 1 104 ? -17.58035 -20.14138 0.63751 1.000 17.25315 104 ASN A CA 1
ATOM 885 C C . ASN A 1 104 ? -16.11602 -20.50798 0.53983 1.000 15.15079 104 ASN A C 1
ATOM 886 O O . ASN A 1 104 ? -15.77992 -21.60391 0.07963 1.000 14.23495 104 ASN A O 1
ATOM 891 N N . GLN A 1 105 ? -15.23695 -19.60553 0.96850 1.000 13.46445 105 GLN A N 1
ATOM 892 C CA . GLN A 1 105 ? -13.84516 -19.95940 1.16881 1.000 12.71575 105 GLN A CA 1
ATOM 893 C C . GLN A 1 105 ? -13.50411 -19.99874 2.65642 1.000 12.72780 105 GLN A C 1
ATOM 894 O O . GLN A 1 105 ? -14.09818 -19.29756 3.49021 1.000 14.46301 105 GLN A O 1
ATOM 900 N N . VAL A 1 106 ? -12.57532 -20.89455 2.98859 1.000 11.09711 106 VAL A N 1
ATOM 901 C CA . VAL A 1 106 ? -12.03620 -21.08413 4.32091 1.000 10.85147 106 VAL A CA 1
ATOM 902 C C . VAL A 1 106 ? -10.54088 -20.90036 4.18910 1.000 10.19428 106 VAL A C 1
ATOM 903 O O . VAL A 1 106 ? -9.91839 -21.49406 3.29897 1.000 10.27406 106 VAL A O 1
ATOM 907 N N . VAL A 1 107 ? -9.94096 -20.11029 5.07833 1.000 9.76250 107 VAL A N 1
ATOM 908 C CA . VAL A 1 107 ? -8.50218 -19.84094 5.03094 1.000 9.61436 107 VAL A CA 1
ATOM 909 C C . VAL A 1 107 ? -7.89127 -20.28132 6.35843 1.000 9.09248 107 VAL A C 1
ATOM 910 O O . VAL A 1 107 ? -8.42698 -19.98824 7.43568 1.000 9.19049 107 VAL A O 1
ATOM 914 N N . ARG A 1 108 ? -6.74279 -20.95871 6.28727 1.000 8.94779 108 ARG A N 1
ATOM 915 C CA . ARG A 1 108 ? -5.95359 -21.27305 7.48061 1.000 8.92713 108 ARG A CA 1
ATOM 916 C C . ARG A 1 108 ? -4.50336 -20.90129 7.23010 1.000 8.90239 108 ARG A C 1
ATOM 917 O O . ARG A 1 108 ? -3.98916 -21.01394 6.11064 1.000 9.66836 108 ARG A O 1
ATOM 925 N N . ASP A 1 109 ? -3.82494 -20.50232 8.31680 1.000 8.47711 109 ASP A N 1
ATOM 926 C CA . ASP A 1 109 ? -2.41081 -20.21017 8.25589 1.000 8.71946 109 ASP A CA 1
ATOM 927 C C . ASP A 1 109 ? -1.72700 -20.73873 9.51914 1.000 8.39976 109 ASP A C 1
ATOM 928 O O . ASP A 1 109 ? -2.36877 -21.10182 10.52809 1.000 9.44388 109 ASP A O 1
ATOM 933 N N . LYS A 1 110 ? -0.40031 -20.78756 9.44876 1.000 8.44131 110 LYS A N 1
ATOM 934 C CA . LYS A 1 110 ? 0.39558 -21.20351 10.61147 1.000 9.00059 110 LYS A CA 1
ATOM 935 C C . LYS A 1 110 ? 1.83912 -20.77965 10.36332 1.000 8.30710 110 LYS A C 1
ATOM 936 O O . LYS A 1 110 ? 2.32222 -20.79671 9.21714 1.000 9.57304 110 LYS A O 1
ATOM 942 N N A ILE A 1 111 ? 2.52495 -20.41704 11.45352 0.625 8.35991 111 ILE A N 1
ATOM 943 N N B ILE A 1 111 ? 2.54651 -20.44273 11.44147 0.375 8.37838 111 ILE A N 1
ATOM 944 C CA A ILE A 1 111 ? 3.85494 -19.79433 11.42959 0.625 9.16409 111 ILE A CA 1
ATOM 945 C CA B ILE A 1 111 ? 3.87178 -19.83432 11.33810 0.375 8.92350 111 ILE A CA 1
ATOM 946 C C A ILE A 1 111 ? 4.92081 -20.80486 11.84041 0.625 9.62399 111 ILE A C 1
ATOM 947 C C B ILE A 1 111 ? 4.96296 -20.73708 11.89168 0.375 9.13503 111 ILE A C 1
ATOM 948 O O A ILE A 1 111 ? 4.72031 -21.63485 12.74224 0.625 10.29505 111 ILE A O 1
ATOM 949 O O B ILE A 1 111 ? 4.81530 -21.40930 12.92969 0.375 9.25088 111 ILE A O 1
ATOM 958 N N . THR A 1 112 ? 6.10333 -20.67678 11.22601 1.000 8.97738 112 THR A N 1
ATOM 959 C CA . THR A 1 112 ? 7.33553 -21.29086 11.69706 1.000 9.91504 112 THR A CA 1
ATOM 960 C C . THR A 1 112 ? 8.44884 -20.24057 11.69413 1.000 9.59147 112 THR A C 1
ATOM 961 O O . THR A 1 112 ? 8.41194 -19.27484 10.93436 1.000 12.10337 112 THR A O 1
ATOM 965 N N . GLU A 1 113 ? 9.44414 -20.43885 12.54535 1.000 10.30342 113 GLU A N 1
ATOM 966 C CA . GLU A 1 113 ? 10.66248 -19.64792 12.52992 1.000 11.35692 113 GLU A CA 1
ATOM 967 C C . GLU A 1 113 ? 11.76822 -20.46279 11.88325 1.000 11.02510 113 GLU A C 1
ATOM 968 O O . GLU A 1 113 ? 12.09259 -21.55833 12.36404 1.000 11.90547 113 GLU A O 1
ATOM 974 N N . LEU A 1 114 ? 12.35770 -19.93050 10.81827 1.000 10.56746 114 LEU A N 1
ATOM 975 C CA . LEU A 1 114 ? 13.52989 -20.52480 10.20608 1.000 11.52709 114 LEU A CA 1
ATOM 976 C C . LEU A 1 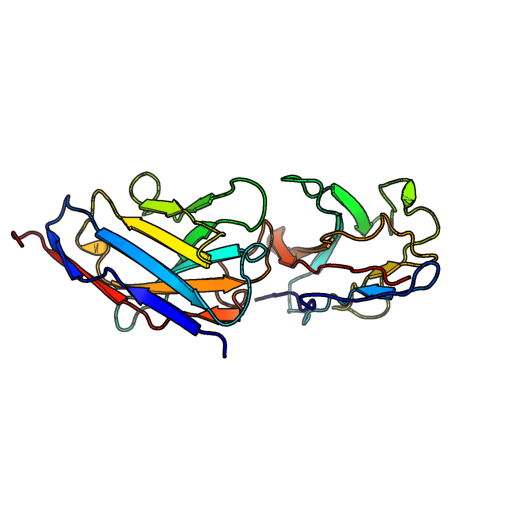114 ? 14.77545 -19.87188 10.78435 1.000 11.15764 114 LEU A C 1
ATOM 977 O O . LEU A 1 114 ? 14.92997 -18.63848 10.72229 1.000 11.56564 114 LEU A O 1
ATOM 982 N N A ARG A 1 115 ? 15.70175 -20.71018 11.25423 0.516 11.81660 115 ARG A N 1
ATOM 983 N N C ARG A 1 115 ? 15.65565 -20.69867 11.34601 0.484 12.15301 115 ARG A N 1
ATOM 984 C CA A ARG A 1 115 ? 16.98862 -20.28597 11.78955 0.516 12.83874 115 ARG A CA 1
ATOM 985 C CA C ARG A 1 115 ? 16.99533 -20.29350 11.74456 0.484 13.59602 115 ARG A CA 1
ATOM 986 C C A ARG A 1 115 ? 18.08106 -20.87590 10.91250 0.516 13.11066 115 ARG A C 1
ATOM 987 C C C ARG A 1 115 ? 18.00343 -20.85839 10.75597 0.484 13.14281 115 ARG A C 1
ATOM 988 O O A ARG A 1 115 ? 18.15695 -22.09818 10.76809 0.516 13.46883 115 ARG A O 1
ATOM 989 O O C ARG A 1 115 ? 17.88482 -22.00400 10.30267 0.484 12.88378 115 ARG A O 1
ATOM 1004 N N . VAL A 1 116 ? 18.94872 -20.02522 10.37739 1.000 14.47066 116 VAL A N 1
ATOM 1005 C CA . VAL A 1 116 ? 19.98917 -20.44310 9.44313 1.000 16.58269 116 VAL A CA 1
ATOM 1006 C C . VAL A 1 116 ? 21.26821 -20.50574 10.23793 1.000 23.77310 116 VAL A C 1
ATOM 1007 O O . VAL A 1 116 ? 21.68164 -19.49974 10.81837 1.000 23.39258 116 VAL A O 1
ATOM 1011 N N A GLN A 1 117 ? 21.89544 -21.68014 10.26038 0.552 27.67443 117 GLN A N 1
ATOM 1012 N N B GLN A 1 117 ? 21.88684 -21.68482 10.27568 0.448 27.62726 117 GLN A N 1
ATOM 1013 C CA A GLN A 1 117 ? 23.02897 -21.95178 11.13063 0.552 31.88443 117 GLN A CA 1
ATOM 1014 C CA B GLN A 1 117 ? 23.03161 -21.94920 11.13598 0.448 31.74355 117 GLN A CA 1
ATOM 1015 C C A GLN A 1 117 ? 24.29520 -21.97053 10.28820 0.552 34.69843 117 GLN A C 1
ATOM 1016 C C B GLN A 1 117 ? 24.29270 -21.96611 10.28645 0.448 34.74895 117 GLN A C 1
ATOM 1017 O O A GLN A 1 117 ? 24.39535 -22.75170 9.34200 0.552 34.19379 117 GLN A O 1
ATOM 1018 O O B GLN A 1 117 ? 24.38646 -22.74166 9.33365 0.448 34.45984 117 GLN A O 1
ATOM 1029 N N . LYS A 1 118 ? 25.26262 -21.12853 10.64166 1.000 38.05457 118 LYS A N 1
ATOM 1030 C CA . LYS A 1 118 ? 26.52669 -21.09124 9.91093 1.000 43.36344 118 LYS A CA 1
ATOM 1031 C C . LYS A 1 118 ? 27.26998 -22.39668 10.16545 1.000 47.59120 118 LYS A C 1
ATOM 1032 O O . LYS A 1 118 ? 27.81284 -22.60504 11.24358 1.000 48.19842 118 LYS A O 1
ATOM 1034 N N A GLN B 2 1 ? 5.24022 -28.81983 31.49837 0.437 91.55071 0 GLN B N 1
ATOM 1035 N N B GLN B 2 1 ? 5.33980 -28.75250 31.77074 0.563 101.99184 0 GLN B N 1
ATOM 1036 C CA A GLN B 2 1 ? 6.12952 -27.66567 31.43377 0.437 91.88535 0 GLN B CA 1
ATOM 1037 C CA B GLN B 2 1 ? 6.20484 -27.66155 31.33849 0.563 102.44717 0 GLN B CA 1
ATOM 1038 C C A GLN B 2 1 ? 5.36171 -26.41111 31.03937 0.437 83.97031 0 GLN B C 1
ATOM 1039 C C B GLN B 2 1 ? 5.39829 -26.41143 31.00766 0.563 89.19874 0 GLN B C 1
ATOM 1040 O O A GLN B 2 1 ? 5.50460 -25.36748 31.67308 0.437 83.59048 0 GLN B O 1
ATOM 1041 O O B GLN B 2 1 ? 5.54372 -25.37945 31.65983 0.563 88.75471 0 GLN B O 1
ATOM 1052 N N . VAL B 2 2 ? 4.54687 -26.51024 29.99426 1.000 76.84590 1 VAL B N 1
ATOM 1053 C CA . VAL B 2 2 ? 3.74697 -25.38136 29.53879 1.000 58.53487 1 VAL B CA 1
ATOM 1054 C C . VAL B 2 2 ? 2.42786 -25.37155 30.29904 1.000 44.80409 1 VAL B C 1
ATOM 1055 O O . VAL B 2 2 ? 1.76971 -26.40336 30.45071 1.000 41.78499 1 VAL B O 1
ATOM 1059 N N . GLN B 2 3 ? 2.02764 -24.19526 30.77441 1.000 36.47134 2 GLN B N 1
ATOM 1060 C CA . GLN B 2 3 ? 0.68610 -24.04298 31.32027 1.000 31.73079 2 GLN B CA 1
ATOM 1061 C C . GLN B 2 3 ? 0.19438 -22.62665 31.06933 1.000 24.93402 2 GLN B C 1
ATOM 1062 O O . GLN B 2 3 ? 0.97994 -21.67820 31.02081 1.000 24.01810 2 GLN B O 1
ATOM 1068 N N . LEU B 2 4 ? -1.10587 -22.50323 30.87180 1.000 20.68117 3 LEU B N 1
ATOM 1069 C CA . LEU B 2 4 ? -1.76729 -21.20227 30.80251 1.000 18.38572 3 LEU B CA 1
ATOM 1070 C C . LEU B 2 4 ? -2.64258 -21.09057 32.03746 1.000 19.57246 3 LEU B C 1
ATOM 1071 O O . LEU B 2 4 ? -3.51978 -21.93940 32.24484 1.000 19.69682 3 LEU B O 1
ATOM 1076 N N . VAL B 2 5 ? -2.39554 -20.06259 32.85919 1.000 19.91242 4 VAL B N 1
ATOM 1077 C CA . VAL B 2 5 ? -3.03164 -19.91579 34.17487 1.000 21.80149 4 VAL B CA 1
ATOM 1078 C C . VAL B 2 5 ? -3.92121 -18.68085 34.14851 1.000 20.90448 4 VAL B C 1
ATOM 1079 O O . VAL B 2 5 ? -3.43602 -17.55024 33.99888 1.000 20.80822 4 VAL B O 1
ATOM 1083 N N . GLU B 2 6 ? -5.21436 -18.89117 34.31171 1.000 20.30147 5 GLU B N 1
ATOM 1084 C CA . GLU B 2 6 ? -6.14799 -17.78316 34.27230 1.000 19.95746 5 GLU B CA 1
ATOM 1085 C C . GLU B 2 6 ? -6.49910 -17.31936 35.66813 1.000 20.19800 5 GLU B C 1
ATOM 1086 O O . GLU B 2 6 ? -6.46437 -18.09180 36.63600 1.000 21.81334 5 GLU B O 1
ATOM 1092 N N . SER B 2 7 ? -6.87715 -16.04750 35.73902 1.000 18.69693 6 SER B N 1
ATOM 1093 C CA . SER B 2 7 ? -7.33046 -15.44325 36.97516 1.000 18.84820 6 SER B CA 1
ATOM 1094 C C . SER B 2 7 ? -8.23157 -14.26275 36.64254 1.000 18.18465 6 SER B C 1
ATOM 1095 O O . SER B 2 7 ? -8.30529 -13.79082 35.49536 1.000 17.14307 6 SER B O 1
ATOM 1098 N N . GLY B 2 8 ? -8.89376 -13.76069 37.67753 1.000 19.84267 7 GLY B N 1
ATOM 1099 C CA . GLY B 2 8 ?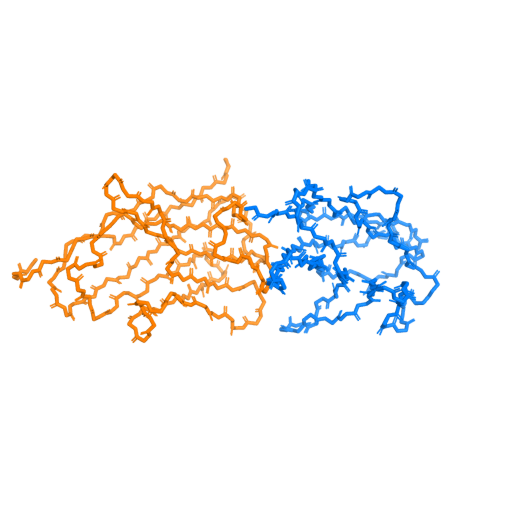 -9.66065 -12.54161 37.54040 1.000 21.37566 7 GLY B CA 1
ATOM 1100 C C . GLY B 2 8 ? -11.15664 -12.71041 37.42028 1.000 22.83333 7 GLY B C 1
ATOM 1101 O O . GLY B 2 8 ? -11.87127 -11.69328 37.37824 1.000 23.90868 7 GLY B O 1
ATOM 1102 N N . GLY B 2 9 ? -11.66313 -13.93327 37.39080 1.000 23.29507 8 GLY B N 1
ATOM 1103 C CA . GLY B 2 9 ? -13.09828 -14.13626 37.35696 1.000 23.47108 8 GLY B CA 1
ATOM 1104 C C . GLY B 2 9 ? -13.76565 -13.74401 38.66814 1.000 23.62868 8 GLY B C 1
ATOM 1105 O O . GLY B 2 9 ? -13.13147 -13.37873 39.66054 1.000 26.30397 8 GLY B O 1
ATOM 1106 N N . GLY B 2 10 ? -15.08751 -13.77556 38.65755 1.000 21.01751 9 GLY B N 1
ATOM 1107 C CA . GLY B 2 10 ? -15.86689 -13.53950 39.84384 1.000 19.94485 9 GLY B CA 1
ATOM 1108 C C . GLY B 2 10 ? -17.21936 -12.98298 39.47844 1.000 18.15581 9 GLY B C 1
ATOM 1109 O O . GLY B 2 10 ? -17.64609 -13.06106 38.33960 1.000 18.12625 9 GLY B O 1
ATOM 1110 N N . LEU B 2 11 ? -17.87281 -12.43843 40.48838 1.000 17.21680 10 LEU B N 1
ATOM 1111 C CA . LEU B 2 11 ? -19.22141 -11.92497 40.37864 1.000 16.62117 10 LEU B CA 1
ATOM 1112 C C . LEU B 2 11 ? -19.14219 -10.42100 40.24526 1.000 15.85237 10 LEU B C 1
ATOM 1113 O O . LEU B 2 11 ? -18.47130 -9.75469 41.03587 1.000 16.54206 10 LEU B O 1
ATOM 1118 N N . VAL B 2 12 ? -19.89634 -9.87287 39.31353 1.000 15.19176 11 VAL B N 1
ATOM 1119 C CA . VAL B 2 12 ? -20.02812 -8.43876 39.15185 1.000 15.72769 11 VAL B CA 1
ATOM 1120 C C . VAL B 2 12 ? -21.47635 -8.13216 38.81812 1.000 14.93712 11 VAL B C 1
ATOM 1121 O O . VAL B 2 12 ? -22.21344 -8.97044 38.28951 1.000 15.59404 11 VAL B O 1
ATOM 1125 N N . GLN B 2 13 ? -21.85138 -6.91101 39.08288 1.000 16.21690 12 GLN B N 1
ATOM 1126 C CA . GLN B 2 13 ? -23.13600 -6.39403 38.68635 1.000 17.19446 12 GLN B CA 1
ATOM 1127 C C . GLN B 2 13 ? -23.12272 -5.96997 37.22261 1.000 16.03467 12 GLN B C 1
ATOM 1128 O O . GLN B 2 13 ? -22.12134 -5.49132 36.70421 1.000 16.15350 12 GLN B O 1
ATOM 1134 N N . ALA B 2 14 ? -24.27786 -6.10408 36.57894 1.000 16.44900 13 ALA B N 1
ATOM 1135 C CA . ALA B 2 14 ? -24.46482 -5.60476 35.22337 1.000 16.35672 13 ALA B CA 1
ATOM 1136 C C . ALA B 2 14 ? -24.04040 -4.14939 35.12042 1.000 15.53392 13 ALA B C 1
ATOM 1137 O O . ALA B 2 14 ? -24.33611 -3.33887 35.99240 1.000 15.73157 13 ALA B O 1
ATOM 1139 N N . GLY B 2 15 ? -23.32002 -3.82989 34.04351 1.000 14.61879 14 GLY B N 1
ATOM 1140 C CA . GLY B 2 15 ? -22.72786 -2.53029 33.84574 1.000 14.32865 14 GLY B CA 1
ATOM 1141 C C . GLY B 2 15 ? -21.31617 -2.44169 34.38237 1.000 13.90575 14 GLY B C 1
ATOM 1142 O O . GLY B 2 15 ? -20.58572 -1.49830 34.06198 1.000 14.38213 14 GLY B O 1
ATOM 1143 N N . GLY B 2 16 ? -20.93078 -3.38702 35.22641 1.000 13.66094 15 GLY B N 1
ATOM 1144 C CA . GLY B 2 16 ? -19.60570 -3.44209 35.80630 1.000 13.91797 15 GLY B CA 1
ATOM 1145 C C . GLY B 2 16 ? -18.62083 -4.07572 34.85605 1.000 12.61551 15 GLY B C 1
ATOM 1146 O O . GLY B 2 16 ? -18.87034 -4.23775 33.65678 1.000 13.48877 15 GLY B O 1
ATOM 1147 N N . SER B 2 17 ? -17.46514 -4.41635 35.40503 1.000 12.09110 16 SER B N 1
ATOM 1148 C CA . SER B 2 17 ? -16.33300 -4.84498 34.60498 1.000 11.63155 16 SER B CA 1
ATOM 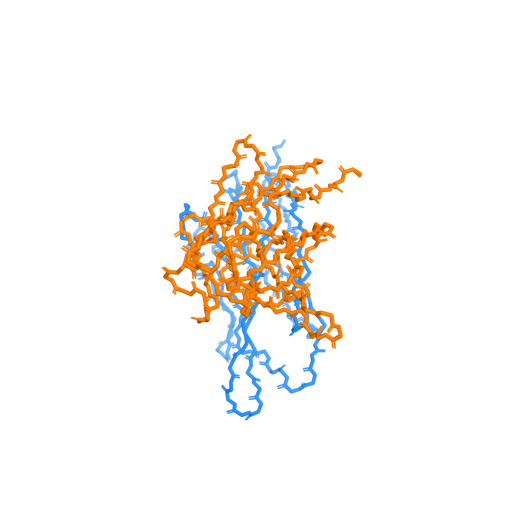1149 C C . SER B 2 17 ? -15.42621 -5.78557 35.38969 1.000 11.57300 16 SER B C 1
ATOM 1150 O O . SER B 2 17 ? -15.37572 -5.77213 36.61643 1.000 12.27621 16 SER B O 1
ATOM 1153 N N . LEU B 2 18 ? -14.68764 -6.59748 34.63916 1.000 10.96607 17 LEU B N 1
ATOM 1154 C CA . LEU B 2 18 ? -13.66966 -7.49895 35.16701 1.000 11.99894 17 LEU B CA 1
ATOM 1155 C C . LEU B 2 18 ? -12.49777 -7.51424 34.21492 1.000 11.46652 17 LEU B C 1
ATOM 1156 O O . LEU B 2 18 ? -12.69082 -7.43239 33.00258 1.000 13.39345 17 LEU B O 1
ATOM 1161 N N . ARG B 2 19 ? -11.30122 -7.67687 34.73571 1.000 11.20930 18 ARG B N 1
ATOM 1162 C CA . ARG B 2 19 ? -10.12035 -7.97488 33.92224 1.000 10.87601 18 ARG B CA 1
ATOM 1163 C C . ARG B 2 19 ? -9.73476 -9.43491 34.14840 1.000 12.23049 18 ARG B C 1
ATOM 1164 O O . ARG B 2 19 ? -9.37754 -9.83744 35.26069 1.000 13.52030 18 ARG B O 1
ATOM 1172 N N . LEU B 2 20 ? -9.79065 -10.24836 33.08217 1.000 12.08787 19 LEU B N 1
ATOM 1173 C CA . LEU B 2 20 ? -9.23487 -11.59218 33.15653 1.000 12.19325 19 LEU B CA 1
ATOM 1174 C C . LEU B 2 20 ? -7.78448 -11.55113 32.72457 1.000 12.21656 19 LEU B C 1
ATOM 1175 O O . LEU B 2 20 ? -7.38984 -10.76418 31.84753 1.000 12.69833 19 LEU B O 1
ATOM 1180 N N . SER B 2 21 ? -6.98482 -12.36806 33.38445 1.000 13.09290 20 SER B N 1
ATOM 1181 C CA . SER B 2 21 ? -5.58589 -12.48795 33.02353 1.000 14.64417 20 SER B CA 1
ATOM 1182 C C . SER B 2 21 ? -5.30333 -13.94916 32.67462 1.000 14.81766 20 SER B C 1
ATOM 1183 O O . SER B 2 21 ? -5.88666 -14.86621 33.25166 1.000 15.23157 20 SER B O 1
ATOM 1186 N N . CYS B 2 22 ? -4.38363 -14.16953 31.74911 1.000 15.15511 21 CYS B N 1
ATOM 1187 C CA . CYS B 2 22 ? -3.97316 -15.50830 31.34997 1.000 16.55921 21 CYS B CA 1
ATOM 1188 C C . CYS B 2 22 ? -2.45924 -15.47112 31.28822 1.000 18.80585 21 CYS B C 1
ATOM 1189 O O . CYS B 2 22 ? -1.89498 -14.91436 30.33032 1.000 19.26745 21 CYS B O 1
ATOM 1192 N N . ALA B 2 23 ? -1.81863 -16.04262 32.29953 1.000 19.81535 22 ALA B N 1
ATOM 1193 C CA . ALA B 2 23 ? -0.36782 -16.02768 32.39296 1.000 21.99047 22 ALA B CA 1
ATOM 1194 C C . ALA B 2 23 ? 0.14726 -17.32712 31.79817 1.000 24.10077 22 ALA B C 1
ATOM 1195 O O . ALA B 2 23 ? -0.18767 -18.40983 32.29234 1.000 24.89687 22 ALA B O 1
ATOM 1197 N N . ALA B 2 24 ? 0.92427 -17.22637 30.71736 1.000 25.57427 23 ALA B N 1
ATOM 1198 C CA . ALA B 2 24 ? 1.41808 -18.39599 29.99393 1.000 28.37373 23 ALA B CA 1
ATOM 1199 C C . ALA B 2 24 ? 2.88035 -18.59069 30.32986 1.000 29.98692 23 ALA B C 1
ATOM 1200 O O . ALA B 2 24 ? 3.67432 -17.65950 30.18900 1.000 31.21273 23 ALA B O 1
ATOM 1202 N N . SER B 2 25 ? 3.23605 -19.79963 30.76500 1.000 31.24542 24 SER B N 1
ATOM 1203 C CA . SER B 2 25 ? 4.59220 -20.08151 31.21687 1.000 33.06947 24 SER B CA 1
ATOM 1204 C C . SER B 2 25 ? 5.06803 -21.40782 30.64546 1.000 34.38472 24 SER B C 1
ATOM 1205 O O . SER B 2 25 ? 4.27494 -22.21851 30.16129 1.000 34.84885 24 SER B O 1
ATOM 1208 N N . GLY B 2 26 ? 6.38522 -21.62037 30.71052 1.000 35.02277 25 GLY B N 1
ATOM 1209 C CA . GLY B 2 26 ? 7.01609 -22.80709 30.18188 1.000 36.88498 25 GLY B CA 1
ATOM 1210 C C . GLY B 2 26 ? 7.68997 -22.61447 28.84214 1.000 39.60486 25 GLY B C 1
ATOM 1211 O O . GLY B 2 26 ? 8.49473 -23.46702 28.44779 1.000 40.95027 25 GLY B O 1
ATOM 1212 N N . ARG B 2 27 ? 7.38795 -21.52880 28.13693 1.000 40.88998 26 ARG B N 1
ATOM 1213 C CA . ARG B 2 27 ? 8.04178 -21.17848 26.87982 1.000 42.32531 26 ARG B CA 1
ATOM 1214 C C . ARG B 2 27 ? 7.59661 -19.77033 26.50514 1.000 41.19729 26 ARG B C 1
ATOM 1215 O O . ARG B 2 27 ? 6.64832 -19.23081 27.07903 1.000 40.93377 26 ARG B O 1
ATOM 1223 N N . THR B 2 28 ? 8.30325 -19.17590 25.54160 1.000 40.78179 27 THR B N 1
ATOM 1224 C CA . THR B 2 28 ? 7.99211 -17.82465 25.07888 1.000 40.05880 27 THR B CA 1
ATOM 1225 C C . THR B 2 28 ? 6.83154 -17.85017 24.08729 1.000 36.71119 27 THR B C 1
ATOM 1226 O O . THR B 2 28 ? 6.84376 -18.61323 23.11819 1.000 36.58151 27 THR B O 1
ATOM 1230 N N . PHE B 2 29 ? 5.82731 -17.01339 24.33147 1.000 33.06524 28 PHE B N 1
ATOM 1231 C CA . PHE B 2 29 ? 4.63059 -16.96624 23.49940 1.000 29.68855 28 PHE B CA 1
ATOM 1232 C C . PHE B 2 29 ? 4.52724 -15.70391 22.65533 1.000 26.71252 28 PHE B C 1
ATOM 1233 O O . PHE B 2 29 ? 3.45878 -15.42845 22.10393 1.000 24.14479 28 PHE B O 1
ATOM 1241 N N . SER B 2 30 ? 5.61731 -14.94003 22.54333 1.000 27.09909 29 SER B N 1
ATOM 1242 C CA . SER B 2 30 ? 5.61460 -13.67725 21.81155 1.000 29.01970 29 SER B CA 1
ATOM 1243 C C . SER B 2 30 ? 5.19083 -13.83829 20.35922 1.000 26.89058 29 SER B C 1
ATOM 1244 O O . SER B 2 30 ? 4.61147 -12.90970 19.77072 1.000 28.41705 29 SER B O 1
ATOM 1247 N N . SER B 2 31 ? 5.48775 -14.98018 19.74689 1.000 22.62433 30 SER B N 1
ATOM 1248 C CA . SER B 2 31 ? 5.09030 -15.19285 18.37207 1.000 19.96769 30 SER B CA 1
ATOM 1249 C C . SER B 2 31 ? 3.93200 -16.17578 18.25704 1.000 17.63440 30 SER B C 1
ATOM 1250 O O . SER B 2 31 ? 3.75051 -16.78268 17.20034 1.000 18.30830 30 SER B O 1
ATOM 1253 N N . TYR B 2 32 ? 3.10912 -16.28196 19.30628 1.000 15.41997 31 TYR B N 1
ATOM 1254 C CA . TYR B 2 32 ? 1.83766 -17.00280 19.26842 1.000 13.63023 31 TYR B CA 1
ATOM 1255 C C . TYR B 2 32 ? 0.68747 -16.00314 19.19628 1.000 12.61730 31 TYR B C 1
ATOM 1256 O O . TYR B 2 32 ? 0.71547 -14.95414 19.84083 1.000 13.54072 31 TYR B O 1
ATOM 1265 N N . GLY B 2 33 ? -0.36656 -16.37747 18.47266 1.000 11.22360 32 GLY B N 1
ATOM 1266 C CA . GLY B 2 33 ? -1.63783 -15.73590 18.62644 1.000 11.27894 32 GLY B CA 1
ATOM 1267 C C . GLY B 2 33 ? -2.32317 -16.24471 19.87756 1.000 10.60928 32 GLY B C 1
ATOM 1268 O O . GLY B 2 33 ? -2.15986 -17.40726 20.28143 1.000 11.92314 32 GLY B O 1
ATOM 1269 N N . MET B 2 34 ? -3.07647 -15.37847 20.53809 1.000 8.92175 33 MET B N 1
ATOM 1270 C CA . MET B 2 34 ? -3.75965 -15.75645 21.77051 1.000 9.57624 33 MET B CA 1
ATOM 1271 C C . MET B 2 34 ? -5.24928 -15.46520 21.58082 1.000 9.39882 33 MET B C 1
ATOM 1272 O O . MET B 2 34 ? -5.64456 -14.53723 20.85648 1.000 9.78104 33 MET B O 1
ATOM 1277 N N . GLY B 2 35 ? -6.08240 -16.24418 22.26773 1.000 10.36620 34 GLY B N 1
ATOM 1278 C CA . GLY B 2 35 ? -7.51055 -16.10582 22.15528 1.000 11.90147 34 GLY B CA 1
ATOM 1279 C C . GLY B 2 35 ? -8.20476 -16.30476 23.49331 1.000 9.96448 34 GLY B C 1
ATOM 1280 O O . GLY B 2 35 ? -7.66220 -16.94624 24.42251 1.000 11.14769 34 GLY B O 1
ATOM 1281 N N . TRP B 2 36 ? -9.43100 -15.79491 23.54312 1.000 9.36445 35 TRP B N 1
ATOM 1282 C CA . TRP B 2 36 ? -10.37183 -16.05505 24.62442 1.000 9.21369 35 TRP B CA 1
ATOM 1283 C C . TRP B 2 36 ? -11.63983 -16.66089 24.03693 1.000 8.75648 35 TRP B C 1
ATOM 1284 O O . TRP B 2 36 ? -12.12530 -16.21395 22.97830 1.000 9.59148 35 TRP B O 1
ATOM 1295 N N . PHE B 2 37 ? -12.15484 -17.66581 24.74397 1.000 9.46094 36 PHE B N 1
ATOM 1296 C CA . PHE B 2 37 ? -13.37280 -18.37216 24.41479 1.000 9.85730 36 PHE B CA 1
ATOM 1297 C C . PHE B 2 37 ? -14.20898 -18.46611 25.68826 1.000 10.00536 36 PHE B C 1
ATOM 1298 O O . PHE B 2 37 ? -13.69840 -18.29793 26.80386 1.000 11.08999 36 PHE B O 1
ATOM 1306 N N . ARG B 2 38 ? -15.50492 -18.75354 25.53322 1.000 10.37139 37 ARG B N 1
ATOM 1307 C CA . ARG B 2 38 ? -16.34284 -18.88356 26.72240 1.000 11.23494 37 ARG B CA 1
ATOM 1308 C C . ARG B 2 38 ? -17.35425 -20.00075 26.52233 1.000 11.63419 37 ARG B C 1
ATOM 1309 O O . ARG B 2 38 ? -17.72754 -20.34344 25.39361 1.000 12.38528 37 ARG B O 1
ATOM 1317 N N . GLN B 2 39 ? -17.80641 -20.58437 27.64126 1.000 12.14166 38 GLN B N 1
ATOM 1318 C CA . GLN B 2 39 ? -18.71833 -21.72348 27.57080 1.000 13.82634 38 GLN B CA 1
ATOM 1319 C C . GLN B 2 39 ? -19.65238 -21.71613 28.77526 1.000 14.51989 38 GLN B C 1
ATOM 1320 O O . GLN B 2 39 ? -19.21879 -21.69202 29.93010 1.000 15.73877 38 GLN B O 1
ATOM 1326 N N . ALA B 2 40 ? -20.90103 -21.80327 28.50054 1.000 15.74172 39 ALA B N 1
ATOM 1327 C CA . ALA B 2 40 ? -21.93932 -21.98594 29.49577 1.000 17.80536 39 ALA B CA 1
ATOM 1328 C C . ALA B 2 40 ? -22.20376 -23.47524 29.69004 1.000 19.59551 39 ALA B C 1
ATOM 1329 O O . ALA B 2 40 ? -22.00816 -24.27487 28.76215 1.000 20.47976 39 ALA B O 1
ATOM 1331 N N . PRO B 2 41 ? -22.70863 -23.88406 30.86042 1.000 21.32568 40 PRO B N 1
ATOM 1332 C CA . PRO B 2 41 ? -22.92543 -25.32161 31.12058 1.000 23.05924 40 PRO B CA 1
ATOM 1333 C C . PRO B 2 41 ? -23.82742 -25.95370 30.08317 1.000 25.88348 40 PRO B C 1
ATOM 1334 O O . PRO B 2 41 ? -24.89950 -25.43185 29.75741 1.000 26.97633 40 PRO B O 1
ATOM 1338 N N . GLY B 2 42 ? -23.39652 -27.11405 29.60405 1.000 26.89901 41 GLY B N 1
ATOM 1339 C CA . GLY B 2 42 ? -24.14245 -27.85867 28.61140 1.000 28.95002 41 GLY B CA 1
ATOM 1340 C C . GLY B 2 42 ? -24.16584 -27.21691 27.24508 1.000 30.06973 41 GLY B C 1
ATOM 1341 O O . GLY B 2 42 ? -24.82382 -27.75344 26.34865 1.000 31.85210 41 GLY B O 1
ATOM 1342 N N . LYS B 2 43 ? -23.47185 -26.09379 27.04525 1.000 29.30569 42 LYS B N 1
ATOM 1343 C CA . LYS B 2 43 ? -23.46310 -25.39307 25.76797 1.000 30.85241 42 LYS B CA 1
ATOM 1344 C C . LYS B 2 43 ? -22.09790 -25.52093 25.09900 1.000 29.69741 42 LYS B C 1
ATOM 1345 O O . LYS B 2 43 ? -21.10193 -25.93376 25.70205 1.000 28.62236 42 LYS B O 1
ATOM 1351 N N . GLU B 2 44 ? -22.06858 -25.18517 23.81787 1.000 28.86561 43 GLU B N 1
ATOM 1352 C CA . GLU B 2 44 ? -20.81545 -25.22363 23.09116 1.000 28.49352 43 GLU B CA 1
ATOM 1353 C C . GLU B 2 44 ? -19.93459 -24.03427 23.46228 1.000 24.10557 43 GLU B C 1
ATOM 1354 O O . GLU B 2 44 ? -20.40172 -22.91674 23.69990 1.000 24.07195 43 GLU B O 1
ATOM 1360 N N . ARG B 2 45 ? -18.63841 -24.27873 23.51551 1.000 20.25260 44 ARG B N 1
ATOM 1361 C CA . ARG B 2 45 ? -17.67008 -23.20458 23.68218 1.000 17.56795 44 ARG B CA 1
ATOM 1362 C C . ARG B 2 45 ? -17.66911 -22.30108 22.45007 1.000 15.28008 44 ARG B C 1
ATOM 1363 O O . ARG B 2 45 ? -17.79086 -22.78891 21.30775 1.000 16.15991 44 ARG B O 1
ATOM 1371 N N A GLU B 2 46 ? -17.54656 -20.99227 22.67992 0.696 12.97419 45 GLU B N 1
ATOM 1372 N N B GLU B 2 46 ? -17.55050 -20.98761 22.68547 0.304 14.15982 45 GLU B N 1
ATOM 1373 C CA A GLU B 2 46 ? -17.66376 -20.03709 21.59688 0.696 12.47605 45 GLU B CA 1
ATOM 1374 C CA B GLU B 2 46 ? -17.69278 -19.98267 21.64271 0.304 14.07143 45 GLU B CA 1
ATOM 1375 C C A GLU B 2 46 ? -16.56188 -18.99025 21.66363 0.696 11.13812 45 GLU B C 1
ATOM 1376 C C B GLU B 2 46 ? -16.53440 -18.99397 21.67266 0.304 12.44809 45 GLU B C 1
ATOM 1377 O O A GLU B 2 46 ? -16.06559 -18.62640 22.73872 0.696 11.10420 45 GLU B O 1
ATOM 1378 O O B GLU B 2 46 ? -15.96974 -18.69054 22.72926 0.304 12.34696 45 GLU B O 1
ATOM 1389 N N . PHE B 2 47 ? -16.21015 -18.45342 20.50081 1.000 11.34086 46 PHE B N 1
ATOM 1390 C CA . PHE B 2 47 ? -15.18255 -17.42403 20.38797 1.000 10.58124 46 PHE B CA 1
ATOM 1391 C C . PHE B 2 47 ? -15.59028 -16.11780 21.06320 1.000 10.81640 46 PHE B C 1
ATOM 1392 O O . PHE B 2 47 ? -16.73315 -15.67721 20.97441 1.000 11.50439 46 PHE B O 1
ATOM 1400 N N . VAL B 2 48 ? -14.60632 -15.47616 21.70770 1.000 9.83610 47 VAL B N 1
ATOM 1401 C CA . VAL B 2 48 ? -14.77610 -14.15379 22.28759 1.000 9.61325 47 VAL B CA 1
ATOM 1402 C C . VAL B 2 48 ? -13.84098 -13.13445 21.64760 1.000 9.26994 47 VAL B C 1
ATOM 1403 O O . VAL B 2 48 ? -14.29341 -12.09251 21.16555 1.000 9.49268 47 VAL B O 1
ATOM 1407 N N . ALA B 2 49 ? -12.52957 -13.38720 21.65679 1.000 8.97529 48 ALA B N 1
ATOM 1408 C CA . ALA B 2 49 ? -11.57321 -12.38765 21.16166 1.000 9.01374 48 ALA B CA 1
ATOM 1409 C C . ALA B 2 49 ? -10.25370 -13.07634 20.84357 1.000 8.62786 48 ALA B C 1
ATOM 1410 O O . ALA B 2 49 ? -9.94249 -14.13616 21.38561 1.000 8.98547 48 ALA B O 1
ATOM 1412 N N . ALA B 2 50 ? -9.45801 -12.39376 20.00144 1.000 8.68833 49 ALA B N 1
ATOM 1413 C CA . ALA B 2 50 ? -8.12265 -12.92386 19.69242 1.000 8.82750 49 ALA B CA 1
ATOM 1414 C C . ALA B 2 50 ? -7.19241 -11.76882 19.37456 1.000 8.42672 49 ALA B C 1
ATOM 1415 O O . ALA B 2 50 ? -7.62282 -10.69038 18.96086 1.000 9.25309 49 ALA B O 1
ATOM 1417 N N . ILE B 2 51 ? -5.90306 -12.04546 19.50210 1.000 8.89148 50 ILE B N 1
ATOM 1418 C CA . ILE B 2 51 ? -4.83451 -11.08318 19.24256 1.000 9.36103 50 ILE B CA 1
ATOM 1419 C C . ILE B 2 51 ? -3.72487 -11.84387 18.52085 1.000 9.78364 50 ILE B C 1
ATOM 1420 O O . ILE B 2 51 ? -3.24548 -12.86670 19.00464 1.000 9.61711 50 ILE B O 1
ATOM 1425 N N . GLY B 2 52 ? -3.32753 -11.32380 17.35139 1.000 11.04458 51 GLY B N 1
ATOM 1426 C CA . GLY B 2 52 ? -2.32953 -11.98741 16.56650 1.000 10.75370 51 GLY B CA 1
ATOM 1427 C C . GLY B 2 52 ? -0.93204 -11.81133 17.08660 1.000 10.74370 51 GLY B C 1
ATOM 1428 O O . GLY B 2 52 ? -0.63621 -10.92715 17.91009 1.000 11.74666 51 GLY B O 1
ATOM 1429 N N . PRO B 2 53 ? -0.01881 -12.62421 16.55594 1.000 11.23328 52 PRO B N 1
ATOM 1430 C CA . PRO B 2 53 ? 1.39160 -12.54742 16.98464 1.000 12.92892 52 PRO B CA 1
ATOM 1431 C C . PRO B 2 53 ? 2.13556 -11.32489 16.54207 1.000 12.93632 52 PRO B C 1
ATOM 1432 O O . PRO B 2 53 ? 3.09237 -10.93066 17.22079 1.000 15.74974 52 PRO B O 1
ATOM 1436 N N . PHE B 2 54 ? 1.75585 -10.74398 15.42193 1.000 11.86361 53 PHE B N 1
ATOM 1437 C CA . PHE B 2 54 ? 2.52083 -9.66813 14.82020 1.000 13.03769 53 PHE B CA 1
ATOM 1438 C C . PHE B 2 54 ? 1.66248 -8.42546 14.65746 1.000 14.92541 53 PHE B C 1
ATOM 1439 O O . PHE B 2 54 ? 0.44109 -8.49279 14.56396 1.000 15.92362 53 PHE B O 1
ATOM 1447 N N . GLY B 2 55 ? 2.32045 -7.27476 14.65249 1.000 16.26487 54 GLY B N 1
ATOM 1448 C CA . GLY B 2 55 ? 1.54353 -6.03653 14.59366 1.000 16.53061 54 GLY B CA 1
ATOM 1449 C C . GLY B 2 55 ? 0.60110 -5.89248 15.77175 1.000 15.17776 54 GLY B C 1
ATOM 1450 O O . GLY B 2 55 ? 0.80947 -6.43648 16.84825 1.000 15.46878 54 GLY B O 1
ATOM 1451 N N . TYR B 2 56 ? -0.44681 -5.15113 15.54993 1.000 14.47014 55 TYR B N 1
ATOM 1452 C CA . TYR B 2 56 ? -1.45607 -4.82037 16.57249 1.000 14.37643 55 TYR B CA 1
ATOM 1453 C C . TYR B 2 56 ? -2.79033 -5.21214 16.00099 1.000 15.17366 55 TYR B C 1
ATOM 1454 O O . TYR B 2 56 ? -3.47337 -4.39338 15.40479 1.000 17.68636 55 TYR B O 1
ATOM 1463 N N . GLU B 2 57 ? -3.09664 -6.49497 16.07564 1.000 13.62432 56 GLU B N 1
ATOM 1464 C CA . GLU B 2 57 ? -4.22157 -7.05058 15.34945 1.000 13.93094 56 GLU B CA 1
ATOM 1465 C C . GLU B 2 57 ? -5.12181 -7.76924 16.32986 1.000 11.99351 56 GLU B C 1
ATOM 1466 O O . GLU B 2 57 ? -4.72561 -8.79181 16.91128 1.000 12.87623 56 GLU B O 1
ATOM 1472 N N . THR B 2 58 ? -6.32043 -7.20287 16.53957 1.000 11.37738 57 THR B N 1
ATOM 1473 C CA . THR B 2 58 ? -7.28657 -7.77299 17.45054 1.000 11.09806 57 THR B CA 1
ATOM 1474 C C . THR B 2 58 ? -8.60677 -8.07212 16.75104 1.000 11.06162 57 THR B C 1
ATOM 1475 O O . THR B 2 58 ? -8.96674 -7.42163 15.76741 1.000 12.69866 57 THR B O 1
ATOM 1479 N N . TYR B 2 59 ? -9.31333 -9.07164 17.25995 1.000 10.27483 58 TYR B N 1
ATOM 1480 C CA . TYR B 2 59 ? -10.52996 -9.57988 16.67029 1.000 10.24844 58 TYR B CA 1
ATOM 1481 C C . TYR B 2 59 ? -11.51139 -9.89634 17.78114 1.000 10.08604 58 TYR B C 1
ATOM 1482 O O . TYR B 2 59 ? -11.10867 -10.39199 18.83677 1.000 10.34463 58 TYR B O 1
ATOM 1491 N N . TYR B 2 60 ? -12.80910 -9.68130 17.50089 1.000 10.36199 59 TYR B N 1
ATOM 1492 C CA . TYR B 2 60 ? -13.85193 -9.83205 18.50772 1.000 10.73710 59 TYR B CA 1
ATOM 1493 C C . TYR B 2 60 ? -15.09744 -10.49504 17.94557 1.000 11.13454 59 TYR B C 1
ATOM 1494 O O . TYR B 2 60 ? -15.50918 -10.19567 16.80824 1.000 12.25735 59 TYR B O 1
ATOM 1503 N N . ALA B 2 61 ? -15.76628 -11.28425 18.78181 1.000 10.42196 60 ALA B N 1
ATOM 1504 C CA . ALA B 2 61 ? -17.12542 -11.69991 18.44669 1.000 11.84338 60 ALA B CA 1
ATOM 1505 C C . ALA B 2 61 ? -18.02696 -10.46753 18.37946 1.000 11.33852 60 ALA B C 1
ATOM 1506 O O . ALA B 2 61 ? -17.87407 -9.52110 19.16195 1.000 11.60839 60 ALA B O 1
ATOM 1508 N N . ASP B 2 62 ? -19.02476 -10.49574 17.47576 1.000 12.12875 61 ASP B N 1
ATOM 1509 C CA . ASP B 2 62 ? -19.95168 -9.38391 17.36188 1.000 13.26636 61 ASP B CA 1
ATOM 1510 C C . ASP B 2 62 ? -20.59466 -9.03009 18.69895 1.000 14.23983 61 ASP B C 1
ATOM 1511 O O . ASP B 2 62 ? -20.80756 -7.85100 19.00165 1.000 15.40907 61 ASP B O 1
ATOM 1516 N N . SER B 2 63 ? -20.90468 -10.03531 19.51422 1.000 15.26430 62 SER B N 1
ATOM 1517 C CA . SER B 2 63 ? -21.61537 -9.82056 20.77283 1.000 16.04945 62 SER B CA 1
ATOM 1518 C C . SER B 2 63 ? -20.80889 -9.05294 21.81520 1.000 14.81719 62 SER B C 1
ATOM 1519 O O . SER B 2 63 ? -21.40626 -8.58633 22.78230 1.000 16.54604 62 SER B O 1
ATOM 1522 N N . VAL B 2 64 ? -19.49959 -8.93197 21.64970 1.000 12.97060 63 VAL B N 1
ATOM 1523 C CA . VAL B 2 64 ? -18.65534 -8.26517 22.63085 1.000 12.24044 63 VAL B CA 1
ATOM 1524 C C . VAL B 2 64 ? -17.93411 -7.04523 22.08147 1.000 12.75884 63 VAL B C 1
ATOM 1525 O O . VAL B 2 64 ? -17.27320 -6.33670 22.84505 1.000 12.50741 63 VAL B O 1
ATOM 1529 N N . LYS B 2 65 ? -18.00407 -6.79786 20.78084 1.000 14.88114 64 LYS B N 1
ATOM 1530 C CA . LYS B 2 65 ? -17.32303 -5.65854 20.17404 1.000 17.57496 64 LYS B CA 1
ATOM 1531 C C . LYS B 2 65 ? -17.71324 -4.37141 20.85567 1.000 17.09190 64 LYS B C 1
ATOM 1532 O O . LYS B 2 65 ? -18.90035 -4.11536 21.07595 1.000 18.15030 64 LYS B O 1
ATOM 1538 N N . GLY B 2 66 ? -16.71925 -3.55955 21.17250 1.000 16.87182 65 GLY B N 1
ATOM 1539 C CA . GLY B 2 66 ? -16.94741 -2.29665 21.83988 1.000 17.64199 65 GLY B CA 1
ATOM 1540 C C . GLY B 2 66 ? -17.06221 -2.39630 23.33776 1.000 17.19799 65 GLY B C 1
ATOM 1541 O O . GLY B 2 66 ? -17.07775 -1.36036 23.99505 1.000 19.76853 65 GLY B O 1
ATOM 1542 N N . ARG B 2 67 ? -17.20056 -3.59295 23.88617 1.000 14.18222 66 ARG B N 1
ATOM 1543 C CA . ARG B 2 67 ? -17.30349 -3.83400 25.32206 1.000 13.56745 66 ARG B CA 1
ATOM 1544 C C . ARG B 2 67 ? -16.06732 -4.50408 25.87938 1.000 12.16137 66 ARG B C 1
ATOM 1545 O O . ARG B 2 67 ? -15.64025 -4.18301 26.99594 1.000 12.93202 66 ARG B O 1
ATOM 1553 N N . PHE B 2 68 ? -15.50160 -5.46589 25.14130 1.000 11.61321 67 PHE B N 1
ATOM 1554 C CA . PHE B 2 68 ? -14.34773 -6.21952 25.61602 1.000 11.53525 67 PHE B CA 1
ATOM 1555 C C . PHE B 2 68 ? -13.11117 -5.79995 24.83368 1.000 11.86919 67 PHE B C 1
ATOM 1556 O O . PHE B 2 68 ? -13.18792 -5.50803 23.64593 1.000 13.19964 67 PHE B O 1
ATOM 1564 N N . THR B 2 69 ? -11.95274 -5.80578 25.51733 1.000 10.76996 68 THR B N 1
ATOM 1565 C CA . THR B 2 69 ? -10.67736 -5.47742 24.88342 1.000 11.64377 68 THR B CA 1
ATOM 1566 C C . THR B 2 69 ? -9.64923 -6.54309 25.23539 1.000 11.44681 68 THR B C 1
ATOM 1567 O O . THR B 2 69 ? -9.42222 -6.79713 26.42696 1.000 11.93726 68 THR B O 1
ATOM 1571 N N . ILE B 2 70 ? -9.03354 -7.13861 24.23301 1.000 11.21195 69 ILE B N 1
ATOM 1572 C CA . ILE B 2 70 ? -7.93708 -8.06215 24.45863 1.000 11.23732 69 ILE B CA 1
ATOM 1573 C C . ILE B 2 70 ? -6.62386 -7.31749 24.29816 1.000 12.04175 69 ILE B C 1
ATOM 1574 O O . ILE B 2 70 ? -6.49123 -6.46799 23.42415 1.000 13.08742 69 ILE B O 1
ATOM 1579 N N . SER B 2 71 ? -5.65652 -7.63121 25.14965 1.000 12.68321 70 SER B N 1
ATOM 1580 C CA . SER B 2 71 ? -4.35838 -7.00134 25.06932 1.000 13.91715 70 SER B CA 1
ATOM 1581 C C . SER B 2 71 ? -3.34430 -7.95562 25.64657 1.000 15.74326 70 SER B C 1
ATOM 1582 O O . SER B 2 71 ? -3.68614 -8.96616 26.25360 1.000 15.35043 70 SER B O 1
ATOM 1585 N N . ARG B 2 72 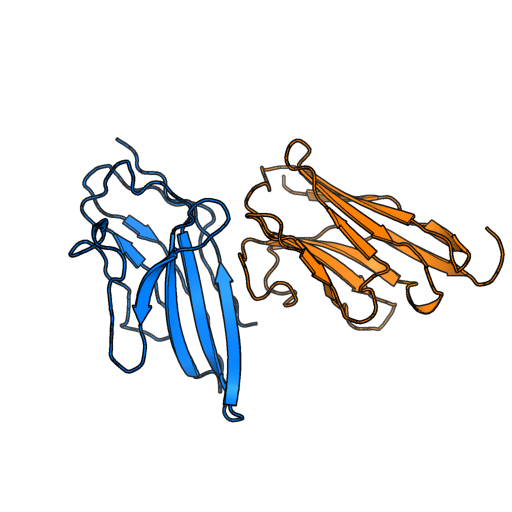? -2.09250 -7.64990 25.39043 1.000 19.28657 71 ARG B N 1
ATOM 1586 C CA . ARG B 2 72 ? -1.03480 -8.56823 25.77439 1.000 25.07139 71 ARG B CA 1
ATOM 1587 C C . ARG B 2 72 ? 0.17795 -7.75379 26.17047 1.000 32.84005 71 ARG B C 1
ATOM 1588 O O . ARG B 2 72 ? 0.39250 -6.64830 25.66752 1.000 32.79471 71 ARG B O 1
ATOM 1596 N N A ASP B 2 73 ? 0.92706 -8.28260 27.13179 0.733 36.26668 72 ASP B N 1
ATOM 1597 N N B ASP B 2 73 ? 0.96126 -8.31398 27.09078 0.267 37.13181 72 ASP B N 1
ATOM 1598 C CA A ASP B 2 73 ? 2.29281 -7.84244 27.40508 0.733 40.65563 72 ASP B CA 1
ATOM 1599 C CA B ASP B 2 73 ? 2.30291 -7.83604 27.42848 0.267 41.52165 72 ASP B CA 1
ATOM 1600 C C A ASP B 2 73 ? 3.21207 -9.03056 27.18897 0.733 45.20088 72 ASP B C 1
ATOM 1601 C C B ASP B 2 73 ? 3.26848 -9.00381 27.23015 0.267 46.04618 72 ASP B C 1
ATOM 1602 O O A ASP B 2 73 ? 3.19124 -9.98151 27.97795 0.733 44.51988 72 ASP B O 1
ATOM 1603 O O B ASP B 2 73 ? 3.31825 -9.93166 28.04362 0.267 46.07284 72 ASP B O 1
ATOM 1612 N N . ASN B 2 74 ? 4.02663 -8.96088 26.13244 1.000 50.38473 73 ASN B N 1
ATOM 1613 C CA . ASN B 2 74 ? 4.87374 -10.09098 25.76544 1.000 59.57242 73 ASN B CA 1
ATOM 1614 C C . ASN B 2 74 ? 6.03775 -10.27720 26.72983 1.000 70.80766 73 ASN B C 1
ATOM 1615 O O . ASN B 2 74 ? 6.54056 -11.39636 26.87695 1.000 70.80501 73 ASN B O 1
ATOM 1620 N N . ALA B 2 75 ? 6.48197 -9.20453 27.38889 1.000 80.85560 74 ALA B N 1
ATOM 1621 C CA . ALA B 2 75 ? 7.55417 -9.33501 28.36838 1.000 88.14921 74 ALA B CA 1
ATOM 1622 C C . ALA B 2 75 ? 7.14606 -10.21008 29.54345 1.000 84.63407 74 ALA B C 1
ATOM 1623 O O . ALA B 2 75 ? 8.01282 -10.77919 30.21592 1.000 87.72874 74 ALA B O 1
ATOM 1625 N N . LYS B 2 76 ? 5.84692 -10.33669 29.79152 1.000 74.67988 75 LYS B N 1
ATOM 1626 C CA . LYS B 2 76 ? 5.30727 -11.14365 30.87273 1.000 61.85094 75 LYS B CA 1
ATOM 1627 C C . LYS B 2 76 ? 4.56666 -12.36350 30.36144 1.000 58.12410 75 LYS B C 1
ATOM 1628 O O . LYS B 2 76 ? 4.07127 -13.15417 31.17221 1.000 59.19219 75 LYS B O 1
ATOM 1634 N N . ASN B 2 77 ? 4.45933 -12.51716 29.04118 1.000 52.01410 76 ASN B N 1
ATOM 1635 C CA . ASN B 2 77 ? 3.76202 -13.63719 28.42295 1.000 45.41147 76 ASN B CA 1
ATOM 1636 C C . ASN B 2 77 ? 2.34598 -13.77036 28.98356 1.000 37.28945 76 ASN B C 1
ATOM 1637 O O . ASN B 2 77 ? 1.88754 -14.85990 29.33078 1.000 37.26480 76 ASN B O 1
ATOM 1642 N N . THR B 2 78 ? 1.65055 -12.63129 29.08593 1.000 28.88765 77 THR B N 1
ATOM 1643 C CA . THR B 2 78 ? 0.31269 -12.57659 29.66092 1.000 23.32785 77 THR B CA 1
ATOM 1644 C C . THR B 2 78 ? -0.62822 -11.90919 28.69659 1.000 20.54045 77 THR B C 1
ATOM 1645 O O . THR B 2 78 ? -0.27422 -10.89660 28.08241 1.000 20.74802 77 THR B O 1
ATOM 1649 N N . VAL B 2 79 ? -1.81365 -12.48570 28.57652 1.000 17.67625 78 VAL B N 1
ATOM 1650 C CA . VAL B 2 79 ? -2.88239 -11.89544 27.79756 1.000 15.70015 78 VAL B CA 1
ATOM 1651 C C . VAL B 2 79 ? -4.01063 -11.51997 28.74170 1.000 14.64674 78 VAL B C 1
ATOM 1652 O O . VAL B 2 79 ? -4.29936 -12.24141 29.69505 1.000 15.52019 78 VAL B O 1
ATOM 1656 N N . TYR B 2 80 ? -4.64697 -10.40095 28.46579 1.000 14.13504 79 TYR B N 1
ATOM 1657 C CA . TYR B 2 80 ? -5.71421 -9.89429 29.30515 1.000 13.12029 79 TYR B CA 1
ATOM 1658 C C . TYR B 2 80 ? -6.99229 -9.82428 28.49198 1.000 12.73653 79 TYR B C 1
ATOM 1659 O O . TYR B 2 80 ? -6.97369 -9.66079 27.26397 1.000 13.82157 79 TYR B O 1
ATOM 1668 N N . LEU B 2 81 ? -8.11602 -9.89378 29.18096 1.000 12.29377 80 LEU B N 1
ATOM 1669 C CA . LEU B 2 81 ? -9.41655 -9.58016 28.58560 1.000 11.55580 80 LEU B CA 1
ATOM 1670 C C . LEU B 2 81 ? -10.08671 -8.58556 29.53311 1.000 10.94856 80 LEU B C 1
ATOM 1671 O O . LEU B 2 81 ? -10.48830 -8.95208 30.64060 1.000 11.11427 80 LEU B O 1
ATOM 1676 N N . GLN B 2 82 ? -10.20084 -7.34200 29.09482 1.000 10.69376 81 GLN B N 1
ATOM 1677 C CA . GLN B 2 82 ? -10.92481 -6.32239 29.85068 1.000 10.57787 81 GLN B CA 1
ATOM 1678 C C . GLN B 2 82 ? -12.38184 -6.39554 29.43355 1.000 11.04876 81 GLN B C 1
ATOM 1679 O O . GLN B 2 82 ? -12.73516 -6.06937 28.29157 1.000 13.37052 81 GLN B O 1
ATOM 1685 N N . MET B 2 83 ? -13.22705 -6.80931 30.35136 1.000 10.27168 82 MET B N 1
ATOM 1686 C CA . MET B 2 83 ? -14.65263 -7.08234 30.05994 1.000 11.09602 82 MET B CA 1
ATOM 1687 C C . MET B 2 83 ? -15.45014 -5.94229 30.69295 1.000 11.39498 82 MET B C 1
ATOM 1688 O O . MET B 2 83 ? -15.71689 -5.96069 31.89842 1.000 12.11037 82 MET B O 1
ATOM 1693 N N . ASN B 2 84 ? -15.80082 -4.94510 29.88574 1.000 11.18995 83 ASN B N 1
ATOM 1694 C CA . ASN B 2 84 ? -16.58350 -3.80867 30.34320 1.000 11.84868 83 ASN B CA 1
ATOM 1695 C C . ASN B 2 84 ? -18.04446 -3.96308 29.94619 1.000 12.12952 83 ASN B C 1
ATOM 1696 O O . ASN B 2 84 ? -18.42811 -4.83323 29.14059 1.000 12.63970 83 ASN B O 1
ATOM 1701 N N . SER B 2 85 ? -18.86551 -3.10710 30.53802 1.000 12.72822 84 SER B N 1
ATOM 1702 C CA . SER B 2 85 ? -20.27365 -3.04481 30.17306 1.000 13.51915 84 SER B CA 1
ATOM 1703 C C . SER B 2 85 ? -20.91821 -4.42374 30.23482 1.000 13.35157 84 SER B C 1
ATOM 1704 O O . SER B 2 85 ? -21.64715 -4.84169 29.32006 1.000 13.98821 84 SER B O 1
ATOM 1707 N N . LEU B 2 86 ? -20.64232 -5.15185 31.31485 1.000 13.27678 85 LEU B N 1
ATOM 1708 C CA . LEU B 2 86 ? -21.05465 -6.54629 31.42073 1.000 14.21691 85 LEU B CA 1
ATOM 1709 C C . LEU B 2 86 ? -22.56260 -6.70767 31.52542 1.000 16.09519 85 LEU B C 1
ATOM 1710 O O . LEU B 2 86 ? -23.28040 -5.86927 32.07821 1.000 15.72410 85 LEU B O 1
ATOM 1715 N N A LYS B 2 87 ? -23.05221 -7.79282 30.94846 0.234 16.80822 86 LYS B N 1
ATOM 1716 N N B LYS B 2 87 ? -23.03211 -7.81793 30.96963 0.766 16.97532 86 LYS B N 1
ATOM 1717 C CA A LYS B 2 87 ? -24.46561 -8.13486 30.94042 0.234 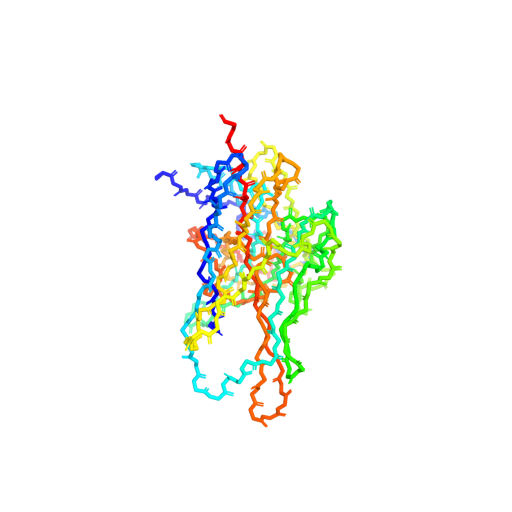17.90035 86 LYS B CA 1
ATOM 1718 C CA B LYS B 2 87 ? -24.44373 -8.16804 30.86092 0.766 18.90364 86 LYS B CA 1
ATOM 1719 C C A LYS B 2 87 ? -24.63372 -9.54864 31.46700 0.234 18.43862 86 LYS B C 1
ATOM 1720 C C B LYS B 2 87 ? -24.63048 -9.56257 31.44142 0.766 18.50585 86 LYS B C 1
ATOM 1721 O O A LYS B 2 87 ? -23.70048 -10.35691 31.40174 0.234 17.96264 86 LYS B O 1
ATOM 1722 O O B LYS B 2 87 ? -23.70243 -10.37698 31.38008 0.766 17.37598 86 LYS B O 1
ATOM 1733 N N . PRO B 2 88 ? -25.81622 -9.88037 32.00156 1.000 19.51040 87 PRO B N 1
ATOM 1734 C CA . PRO B 2 88 ? -26.02601 -11.24519 32.52245 1.000 20.16103 87 PRO B CA 1
ATOM 1735 C C . PRO B 2 88 ? -25.67679 -12.34332 31.52677 1.000 20.61924 87 PRO B C 1
ATOM 1736 O O . PRO B 2 88 ? -25.12877 -13.39362 31.91148 1.000 20.63187 87 PRO B O 1
ATOM 1740 N N . GLU B 2 89 ? -25.92067 -12.10648 30.24088 1.000 20.22477 88 GLU B N 1
ATOM 1741 C CA . GLU B 2 89 ? -25.63939 -13.14946 29.25854 1.000 21.90290 88 GLU B CA 1
ATOM 1742 C C . GLU B 2 89 ? -24.14388 -13.35778 28.99466 1.000 19.37347 88 GLU B C 1
ATOM 1743 O O . GLU B 2 89 ? -23.79063 -14.28235 28.25612 1.000 20.30081 88 GLU B O 1
ATOM 1749 N N . ASP B 2 90 ? -23.27157 -12.52576 29.57445 1.000 16.46157 89 ASP B N 1
ATOM 1750 C CA . ASP B 2 90 ? -21.83525 -12.77656 29.57342 1.000 15.04398 89 ASP B CA 1
ATOM 1751 C C . ASP B 2 90 ? -21.40211 -13.83108 30.59504 1.000 14.54666 89 ASP B C 1
ATOM 1752 O O . ASP B 2 90 ? -20.22552 -14.20696 30.64819 1.000 14.09114 89 ASP B O 1
ATOM 1757 N N . THR B 2 91 ? -22.31904 -14.27846 31.44943 1.000 14.87096 90 THR B N 1
ATOM 1758 C CA . THR B 2 91 ? -21.98791 -15.29776 32.44844 1.000 14.79607 90 THR B CA 1
ATOM 1759 C C . THR B 2 91 ? -21.55824 -16.58741 31.75956 1.000 14.38790 90 THR B C 1
ATOM 1760 O O . THR B 2 91 ? -22.28615 -17.10607 30.91518 1.000 15.19859 90 THR B O 1
ATOM 1764 N N . ALA B 2 92 ? -20.39132 -17.11971 32.12246 1.000 14.07152 91 ALA B N 1
ATOM 1765 C CA . ALA B 2 92 ? -19.82376 -18.30443 31.47060 1.000 13.62899 91 ALA B CA 1
ATOM 1766 C C . ALA B 2 92 ? -18.47775 -18.61792 32.10922 1.000 13.16090 91 ALA B C 1
ATOM 1767 O O . ALA B 2 92 ? -17.92317 -17.79344 32.83943 1.000 13.25000 91 ALA B O 1
ATOM 1769 N N . VAL B 2 93 ? -17.92719 -19.77944 31.76909 1.000 13.25343 92 VAL B N 1
ATOM 1770 C CA . VAL B 2 93 ? -16.52278 -20.08440 32.01770 1.000 13.07172 92 VAL B CA 1
ATOM 1771 C C . VAL B 2 93 ? -15.72466 -19.52549 30.84315 1.000 11.82363 92 VAL B C 1
ATOM 1772 O O . VAL B 2 93 ? -16.04476 -19.80354 29.67857 1.000 12.30427 92 VAL B O 1
ATOM 1776 N N . TYR B 2 94 ? -14.70629 -18.72492 31.13293 1.000 11.57901 93 TYR B N 1
ATOM 1777 C CA . TYR B 2 94 ? -13.84630 -18.12346 30.10620 1.000 10.75325 93 TYR B CA 1
ATOM 1778 C C . TYR B 2 94 ? -12.51634 -18.84765 30.08360 1.000 10.84610 93 TYR B C 1
ATOM 1779 O O . TYR B 2 94 ? -11.90142 -19.09107 31.13307 1.000 12.10341 93 TYR B O 1
ATOM 1788 N N . TYR B 2 95 ? -12.05742 -19.16278 28.86839 1.000 10.75901 94 TYR B N 1
ATOM 1789 C CA . TYR B 2 95 ? -10.80588 -19.86233 28.63430 1.000 11.70683 94 TYR B CA 1
ATOM 1790 C C . TYR B 2 95 ? -9.87628 -19.01696 27.77367 1.000 10.46766 94 TYR B C 1
ATOM 1791 O O . TYR B 2 95 ? -10.32661 -18.42744 26.78056 1.000 11.29759 94 TYR B O 1
ATOM 1800 N N . CYS B 2 96 ? -8.59708 -19.01074 28.10096 1.000 11.10827 95 CYS B N 1
ATOM 1801 C CA . CYS B 2 96 ? -7.61894 -18.50562 27.14899 1.000 11.40311 95 CYS B CA 1
ATOM 1802 C C . CYS B 2 96 ? -6.94979 -19.66965 26.44069 1.000 10.81286 95 CYS B C 1
ATOM 1803 O O . CYS B 2 96 ? -6.96174 -20.80584 26.90522 1.000 11.61634 95 CYS B O 1
ATOM 1806 N N . ALA B 2 97 ? -6.31977 -19.33718 25.31587 1.000 10.33278 96 ALA B N 1
ATOM 1807 C CA . ALA B 2 97 ? -5.67660 -20.32639 24.47904 1.000 10.24793 96 ALA B CA 1
ATOM 1808 C C . ALA B 2 97 ? -4.58902 -19.68759 23.65226 1.000 9.85098 96 ALA B C 1
ATOM 1809 O O . ALA B 2 97 ? -4.66098 -18.48969 23.35885 1.000 10.98024 96 ALA B O 1
ATOM 1811 N N . ALA B 2 98 ? -3.59135 -20.47590 23.26247 1.000 9.96362 97 ALA B N 1
ATOM 1812 C CA . ALA B 2 98 ? -2.48950 -20.00739 22.43749 1.000 10.63146 97 ALA B CA 1
ATOM 1813 C C . ALA B 2 98 ? -2.30229 -20.90005 21.22956 1.000 9.87427 97 ALA B C 1
ATOM 1814 O O . ALA B 2 98 ? -2.35913 -22.12157 21.35399 1.000 10.64636 97 ALA B O 1
ATOM 1816 N N . GLY B 2 99 ? -2.00918 -20.29726 20.06414 1.000 10.18394 98 GLY B N 1
ATOM 1817 C CA . GLY B 2 99 ? -1.72444 -21.06271 18.86938 1.000 10.89671 98 GLY B CA 1
ATOM 1818 C C . GLY B 2 99 ? -0.79130 -20.29363 17.96306 1.000 10.16199 98 GLY B C 1
ATOM 1819 O O . GLY B 2 99 ? -0.40693 -19.16495 18.26351 1.000 12.26282 98 GLY B O 1
ATOM 1820 N N . ARG B 2 100 ? -0.41345 -20.89682 16.84832 1.000 9.79821 99 ARG B N 1
ATOM 1821 C CA . ARG B 2 100 ? 0.56808 -20.32624 15.93414 1.000 9.88683 99 ARG B CA 1
ATOM 1822 C C . ARG B 2 100 ? -0.02975 -19.93328 14.58502 1.000 9.17210 99 ARG B C 1
ATOM 1823 O O . ARG B 2 100 ? 0.70245 -19.80438 13.59023 1.000 10.06442 99 ARG B O 1
ATOM 1831 N N . TRP B 2 101 ? -1.32927 -19.67389 14.55683 1.000 8.81981 100 TRP B N 1
ATOM 1832 C CA . TRP B 2 101 ? -1.91520 -18.94880 13.46286 1.000 8.78599 100 TRP B CA 1
ATOM 1833 C C . TRP B 2 101 ? -1.37775 -17.51397 13.42857 1.000 8.77792 100 TRP B C 1
ATOM 1834 O O . TRP B 2 101 ? -0.80561 -17.00909 14.40404 1.000 9.69849 100 TRP B O 1
ATOM 1845 N N . ASN B 2 102 ? -1.56802 -16.87828 12.26213 1.000 8.43677 101 ASN B N 1
ATOM 1846 C CA . ASN B 2 102 ? -1.05683 -15.52784 12.01852 1.000 8.94247 101 ASN B CA 1
ATOM 1847 C C . ASN B 2 102 ? -2.21948 -14.55716 11.88808 1.000 8.84327 101 ASN B C 1
ATOM 1848 O O . ASN B 2 102 ? -2.46269 -13.75162 12.79884 1.000 10.15396 101 ASN B O 1
ATOM 1853 N N A ARG B 2 103 ? -2.97414 -14.67050 10.78694 0.630 9.38374 102 ARG B N 1
ATOM 1854 N N B ARG B 2 103 ? -3.00136 -14.66392 10.82290 0.370 9.44204 102 ARG B N 1
ATOM 1855 C CA A ARG B 2 103 ? -4.08437 -13.79881 10.41288 0.630 10.62312 102 ARG B CA 1
ATOM 1856 C CA B ARG B 2 103 ? -4.12497 -13.76264 10.62242 0.370 10.31885 102 ARG B CA 1
ATOM 1857 C C A ARG B 2 103 ? -5.42890 -14.50087 10.36670 0.630 10.35841 102 ARG B C 1
ATOM 1858 C C B ARG B 2 103 ? -5.41592 -14.48167 10.27172 0.370 9.64987 102 ARG B C 1
ATOM 1859 O O A ARG B 2 103 ? -6.46732 -13.83519 10.32368 0.630 11.78743 102 ARG B O 1
ATOM 1860 O O B ARG B 2 103 ? -6.37469 -13.81151 9.84302 0.370 9.64445 102 ARG B O 1
ATOM 1875 N N . TYR B 2 104 ? -5.44612 -15.82525 10.32792 1.000 9.17559 103 TYR B N 1
ATOM 1876 C CA . TYR B 2 104 ? -6.64129 -16.56726 9.95224 1.000 9.05443 103 TYR B CA 1
ATOM 1877 C C . TYR B 2 104 ? -6.89731 -17.67563 10.94941 1.000 9.29916 103 TYR B C 1
ATOM 1878 O O . TYR B 2 104 ? -5.99121 -18.12082 11.66725 1.000 9.89724 103 TYR B O 1
ATOM 1887 N N . GLY B 2 105 ? -8.14692 -18.11881 11.01500 1.000 9.50606 104 GLY B N 1
ATOM 1888 C CA . GLY B 2 105 ? -8.45471 -19.31352 11.76710 1.000 10.48872 104 GLY B CA 1
ATOM 1889 C C . GLY B 2 105 ? -8.48141 -19.15481 13.27026 1.000 10.05711 104 GLY B C 1
ATOM 1890 O O . GLY B 2 105 ? -8.50335 -20.16478 13.98643 1.000 10.44655 104 GLY B O 1
ATOM 1891 N N . PHE B 2 106 ? -8.49442 -17.92374 13.76409 1.000 9.61908 105 PHE B N 1
ATOM 1892 C CA . PHE B 2 106 ? -8.40474 -17.66237 15.19970 1.000 10.37005 105 PHE B CA 1
ATOM 1893 C C . PHE B 2 106 ? -9.71583 -17.95217 15.93569 1.000 10.05862 105 PHE B C 1
ATOM 1894 O O . PHE B 2 106 ? -9.72647 -17.94427 17.17016 1.000 11.64960 105 PHE B O 1
ATOM 1902 N N . GLU B 2 107 ? -10.81826 -18.19269 15.20399 1.000 10.74557 106 GLU B N 1
ATOM 1903 C CA . GLU B 2 107 ? -12.04123 -18.60696 15.85493 1.000 12.55862 106 GLU B CA 1
ATOM 1904 C C . GLU B 2 107 ? -12.18309 -20.12055 15.87753 1.000 13.40743 106 GLU B C 1
ATOM 1905 O O . GLU B 2 107 ? -13.12806 -20.61531 16.50983 1.000 15.97904 106 GLU B O 1
ATOM 1911 N N . ASP B 2 108 ? -11.27238 -20.87380 15.25269 1.000 12.63468 107 ASP B N 1
ATOM 1912 C CA . ASP B 2 108 ? -11.34305 -22.33869 15.16673 1.000 12.88974 107 ASP B CA 1
ATOM 1913 C C . ASP B 2 108 ? -10.63045 -22.89385 16.39044 1.000 13.57330 107 ASP B C 1
ATOM 1914 O O . ASP B 2 108 ? -9.40158 -22.80136 16.50975 1.000 13.33059 107 ASP B O 1
ATOM 1919 N N . GLN B 2 109 ? -11.39876 -23.49141 17.29376 1.000 15.08082 108 GLN B N 1
ATOM 1920 C CA . GLN B 2 109 ? -10.79486 -24.01308 18.51610 1.000 16.40708 108 GLN B CA 1
ATOM 1921 C C . GLN B 2 109 ? -9.69029 -25.02892 18.25790 1.000 18.02166 108 GLN B C 1
ATOM 1922 O O . GLN B 2 109 ? -8.75293 -25.12572 19.07991 1.000 20.18047 108 GLN B O 1
ATOM 1928 N N . ASP B 2 110 ? -9.77307 -25.78474 17.15494 1.000 17.37672 109 ASP B N 1
ATOM 1929 C CA . ASP B 2 110 ? -8.74732 -26.76237 16.82847 1.000 18.57422 109 ASP B CA 1
ATOM 1930 C C . ASP B 2 110 ? -7.40543 -26.13654 16.52516 1.000 18.43551 109 ASP B C 1
ATOM 1931 O O . ASP B 2 110 ? -6.39289 -26.85555 16.46080 1.000 19.66887 109 ASP B O 1
ATOM 1936 N N . ASN B 2 111 ? -7.37372 -24.83440 16.29924 1.000 16.53401 110 ASN B N 1
ATOM 1937 C CA . ASN B 2 111 ? -6.17449 -24.13685 15.87747 1.000 15.85913 110 ASN B CA 1
ATOM 1938 C C . ASN B 2 111 ? -5.34756 -23.62450 17.04095 1.000 15.09904 110 ASN B C 1
ATOM 1939 O O . ASN B 2 111 ? -4.40621 -22.84817 16.82322 1.000 17.66318 110 ASN B O 1
ATOM 1944 N N . PHE B 2 112 ? -5.67996 -24.00283 18.27302 1.000 13.86267 111 PHE B N 1
ATOM 1945 C CA . PHE B 2 112 ? -4.94176 -23.55380 19.45561 1.000 14.32276 111 PHE B CA 1
ATOM 1946 C C . PHE B 2 112 ? -4.39978 -24.76919 20.14545 1.000 15.68600 111 PHE B C 1
ATOM 1947 O O . PHE B 2 112 ? -5.15757 -25.71246 20.42357 1.000 18.77165 111 PHE B O 1
ATOM 1955 N N . ASP B 2 113 ? -3.10704 -24.71741 20.46958 1.000 15.29721 112 ASP B N 1
ATOM 1956 C CA . ASP B 2 113 ? -2.41475 -25.86328 20.99629 1.000 17.60811 112 ASP B CA 1
ATOM 1957 C C . ASP B 2 113 ? -2.37637 -25.90585 22.49844 1.000 15.78218 112 ASP B C 1
ATOM 1958 O O . ASP B 2 113 ? -2.15336 -26.99284 23.05341 1.000 17.47929 112 ASP B O 1
ATOM 1963 N N . TYR B 2 114 ? -2.54662 -24.78449 23.16645 1.000 12.83526 113 TYR B N 1
ATOM 1964 C CA . TYR B 2 114 ? -2.49729 -24.73914 24.61237 1.000 12.58918 113 TYR B CA 1
ATOM 1965 C C . TYR B 2 114 ? -3.73783 -24.01394 25.08992 1.000 13.16116 113 TYR B C 1
ATOM 1966 O O . TYR B 2 114 ? -4.10830 -22.98091 24.53251 1.000 12.84042 113 TYR B O 1
ATOM 1975 N N . TRP B 2 115 ? -4.34801 -24.54679 26.15653 1.000 13.60423 114 TRP B N 1
ATOM 1976 C CA . TRP B 2 115 ? -5.55447 -24.02624 26.77151 1.000 13.77272 114 TRP B CA 1
ATOM 1977 C C . TRP B 2 115 ? -5.35001 -23.82369 28.26152 1.000 14.81342 114 TRP B C 1
ATOM 1978 O O . TRP B 2 115 ? -4.72742 -24.65633 28.93105 1.000 15.73636 114 TRP B O 1
ATOM 1989 N N . GLY B 2 116 ? -5.92442 -22.71941 28.76904 1.000 15.58005 115 GLY B N 1
ATOM 1990 C CA . GLY B 2 116 ? -6.04161 -22.46453 30.19829 1.000 17.55999 115 GLY B CA 1
ATOM 1991 C C . GLY B 2 116 ? -7.11349 -23.31953 30.82521 1.000 18.32528 115 GLY B C 1
ATOM 1992 O O . GLY B 2 116 ? -7.82173 -24.05325 30.15501 1.000 18.57965 115 GLY B O 1
ATOM 1993 N N . GLN B 2 117 ? -7.24786 -23.20040 32.15165 1.000 19.92005 116 GLN B N 1
ATOM 1994 C CA . GLN B 2 117 ? -8.11953 -24.06768 32.94630 1.000 20.89741 116 GLN B CA 1
ATOM 1995 C C . GLN B 2 117 ? -9.56378 -23.57962 33.03539 1.000 19.73572 116 GLN B C 1
ATOM 1996 O O . GLN B 2 117 ? -10.44434 -24.30620 33.52381 1.000 20.99683 116 GLN B O 1
ATOM 2002 N N . GLY B 2 118 ? -9.80891 -22.35998 32.63480 1.000 17.54975 117 GLY B N 1
ATOM 2003 C CA . GLY B 2 118 ? -11.09460 -21.70870 32.76912 1.000 17.17517 117 GLY B CA 1
ATOM 2004 C C . GLY B 2 118 ? -11.18919 -20.91124 34.04660 1.000 17.35313 117 GLY B C 1
ATOM 2005 O O . GLY B 2 118 ? -10.59875 -21.25235 35.07522 1.000 20.34187 117 GLY B O 1
ATOM 2006 N N . THR B 2 119 ? -11.97729 -19.84150 33.97993 1.000 15.24147 118 THR B N 1
ATOM 2007 C CA . THR B 2 119 ? -12.31528 -19.05145 35.15657 1.000 16.36081 118 THR B CA 1
ATOM 2008 C C . THR B 2 119 ? -13.78154 -18.65106 35.02928 1.000 15.46050 118 THR B C 1
ATOM 2009 O O . THR B 2 119 ? -14.25080 -18.34005 33.93060 1.000 14.86263 118 THR B O 1
ATOM 2013 N N . GLN B 2 120 ? -14.49734 -18.63978 36.14236 1.000 15.24124 119 GLN B N 1
ATOM 2014 C CA . GLN B 2 120 ? -15.93422 -18.40951 36.11819 1.000 15.00068 119 GLN B CA 1
ATOM 2015 C C . GLN B 2 120 ? -16.22492 -16.91509 36.22685 1.000 15.23343 119 GLN B C 1
ATOM 2016 O O . GLN B 2 120 ? -15.76227 -16.25728 37.15494 1.000 16.83481 119 GLN B O 1
ATOM 2022 N N . VAL B 2 121 ? -17.02737 -16.39216 35.30070 1.000 14.05897 120 VAL B N 1
ATOM 2023 C CA . VAL B 2 121 ? -17.54174 -15.02276 35.32127 1.000 14.19328 120 VAL B CA 1
ATOM 2024 C C . VAL B 2 121 ? -19.04663 -15.10095 35.51734 1.000 13.50329 120 VAL B C 1
ATOM 2025 O O . VAL B 2 121 ? -19.73708 -15.81805 34.77442 1.000 14.04609 120 VAL B O 1
ATOM 2029 N N . THR B 2 122 ? -19.55963 -14.36859 36.51525 1.000 14.57273 121 THR B N 1
ATOM 2030 C CA . THR B 2 122 ? -20.99092 -14.32628 36.74318 1.000 15.54529 121 THR B CA 1
ATOM 2031 C C . THR B 2 122 ? -21.40318 -12.87101 36.80431 1.000 15.15315 121 THR B C 1
ATOM 2032 O O . THR B 2 122 ? -20.80584 -12.08494 37.54369 1.000 16.56967 121 THR B O 1
ATOM 2036 N N . VAL B 2 123 ? -22.42537 -12.51242 36.05328 1.000 15.21042 122 VAL B N 1
ATOM 2037 C CA . VAL B 2 123 ? -22.92974 -11.14184 36.01833 1.000 16.33469 122 VAL B CA 1
ATOM 2038 C C . VAL B 2 123 ? -24.36823 -11.15870 36.49466 1.000 17.85869 122 VAL B C 1
ATOM 2039 O O . VAL B 2 123 ? -25.19881 -11.86130 35.90670 1.000 19.68505 122 VAL B O 1
ATOM 2043 N N . SER B 2 124 ? -24.66273 -10.39012 37.55091 1.000 19.76644 123 SER B N 1
ATOM 2044 C CA . SER B 2 124 ? -25.98641 -10.36924 38.15919 1.000 24.34092 123 SER B CA 1
ATOM 2045 C C . SER B 2 124 ? -26.62382 -9.00912 37.95506 1.000 27.10859 123 SER B C 1
ATOM 2046 O O . SER B 2 124 ? -25.93875 -7.99312 37.92168 1.000 25.97699 123 SER B O 1
ATOM 2049 N N . SER B 2 125 ? -27.95924 -8.97369 37.91356 1.000 31.80282 124 SER B N 1
ATOM 2050 C CA . SER B 2 125 ? -28.62248 -7.66801 37.91622 1.000 37.30938 124 SER B CA 1
ATOM 2051 C C . SER B 2 125 ? -28.49224 -6.96789 39.26800 1.000 40.48327 124 SER B C 1
ATOM 2052 O O . SER B 2 125 ? -28.53634 -5.73348 39.33229 1.000 40.87430 124 SER B O 1
ATOM 2055 N N . ALA B 2 126 ? -28.31565 -7.72682 40.34692 1.000 43.03878 125 ALA B N 1
ATOM 2056 C CA . ALA B 2 126 ? -28.24307 -7.16572 41.68988 1.000 44.92293 125 ALA B CA 1
ATOM 2057 C C . ALA B 2 126 ? -26.82074 -6.70584 42.01219 1.000 46.19391 125 ALA B C 1
ATOM 2058 O O . ALA B 2 126 ? -25.85709 -7.01361 41.29813 1.000 46.44651 125 ALA B O 1
ATOM 2060 N N . ALA B 2 127 ? -26.69752 -5.96948 43.11769 1.000 46.52355 126 ALA B N 1
ATOM 2061 C CA . ALA B 2 127 ? -25.41820 -5.40988 43.52381 1.000 46.66498 126 ALA B CA 1
ATOM 2062 C C . ALA B 2 127 ? -24.46994 -6.50549 44.00656 1.000 47.29429 126 ALA B C 1
ATOM 2063 O O . ALA B 2 127 ? -24.88585 -7.60354 44.39244 1.000 47.46147 126 ALA B O 1
ATOM 2065 N N . ALA B 2 128 ? -23.17690 -6.17687 43.99110 1.000 47.51788 127 ALA B N 1
ATOM 2066 C CA . ALA B 2 128 ? -22.10167 -7.08469 44.38387 1.000 47.75580 127 ALA B CA 1
ATOM 2067 C C . ALA B 2 128 ? -22.14520 -8.37819 43.58174 1.000 47.79885 127 ALA B C 1
#

Nearest PDB structures (foldseek):
  5imm-assembly1_B  TM=9.716E-01  e=2.110E-21  Camelidae
  6zwk-assembly6_F  TM=9.585E-01  e=8.590E-20  Vicugna pacos
  7djx-assembly1_A  TM=9.545E-01  e=5.623E-20  Lamium maculatum
  8cyb-assembly1_D  TM=9.494E-01  e=1.803E-19  Lama glama
  6uoe-assembly1_H  TM=9.020E-01  e=3.995E-17  Homo sapiens